Protein AF-A0A7C1W2J6-F1 (afdb_monomer_lite)

Radius of gyration: 29.02 Å; chains: 1; bounding box: 70×37×83 Å

Sequence (351 aa):
MNKWILILIFIIPPIFVLSFPYHIGEESFRPNTPKMWTGGTIPDEKGYFGWAQIYYETGKIYLPLEEIGPPKIQHIDFIIGDTPSKCIFMKIKVEKHDTQWETKTRDIYITVYNGKDEGLANETIRIEREHRILWNGTTDENGLFILHDVPPGFYHIAIDTPIKPLQMFFSTDYRGLNYPIEVSAKLYHFSSNVKVLIHVDHAINKNLSDVKIYLNKPEGKPIGFTDDYGNYILTLPINNGFTHVVAVKETLGLIPPVGSGIVEVNDRYAFANHWPPGYCYLIIPLWITKTIYYLPILLNFIAVASVYLLARKLYTERIALISSIITSFSSLGILILYSRGMADYASMSFA

Foldseek 3Di:
DDPVVVVCLQPVLLVVLVVDDFPFDFDPVDVPAPTQGPGFPDQVVSQLQSQLCCCVPPVDQWFFLCFEAAKFKWKWKWWFALDQQPTKWKFKDWDADPCNQDQFFIKIKMFIATQVQAGDWQWWKFKDDPNDTPDIDIAHRRRIDMDGRHGFDKMKMWTQDPVGTIITIDGSHCPLSNWHKGWTWHFDDDDQKTKIKIAIQTPAGHQDWQWFKDWPDPDDHGPDIGDSRRIDIDIGGHRNTMTMMMTIDGHPNRRNGRQWDWDADPNGIITGHVDDSVSSNVQNVCVVVVNNSCVLSVLLVVLLVVQLVVCVVVHPNVRSVVLSSVLSVQLSVVCVVCVRPPSVCSSVVRD

Structure (mmCIF, N/CA/C/O backbone):
data_AF-A0A7C1W2J6-F1
#
_entry.id   AF-A0A7C1W2J6-F1
#
loop_
_atom_site.group_PDB
_atom_site.id
_atom_site.type_symbol
_atom_site.label_atom_id
_atom_site.label_alt_id
_atom_site.label_comp_id
_atom_site.label_asym_id
_atom_site.label_entity_id
_atom_site.label_seq_id
_atom_site.pdbx_PDB_ins_code
_atom_site.Cartn_x
_atom_site.Cartn_y
_atom_site.Cartn_z
_atom_site.occupancy
_atom_site.B_iso_or_equiv
_atom_site.auth_seq_id
_atom_site.auth_comp_id
_atom_site.auth_asym_id
_atom_site.auth_atom_id
_atom_site.pdbx_PDB_model_num
ATOM 1 N N . MET A 1 1 ? -42.153 7.533 48.113 1.00 51.28 1 MET A N 1
ATOM 2 C CA . MET A 1 1 ? -40.704 7.326 48.330 1.00 51.28 1 MET A CA 1
ATOM 3 C C . MET A 1 1 ? -39.969 8.619 48.015 1.00 51.28 1 MET A C 1
ATOM 5 O O . MET A 1 1 ? -40.365 9.314 47.087 1.00 51.28 1 MET A O 1
ATOM 9 N N . ASN A 1 2 ? -38.991 8.997 48.837 1.00 52.25 2 ASN A N 1
ATOM 10 C CA . ASN A 1 2 ? -38.443 10.352 48.849 1.00 52.25 2 ASN A CA 1
ATOM 11 C C . ASN A 1 2 ? -37.566 10.591 47.607 1.00 52.25 2 ASN A C 1
ATOM 13 O O . ASN A 1 2 ? -36.583 9.874 47.428 1.00 52.25 2 ASN A O 1
ATOM 17 N N . LYS A 1 3 ? -37.887 11.591 46.767 1.00 54.81 3 LYS A N 1
ATOM 18 C CA . LYS A 1 3 ? -37.080 11.983 45.583 1.00 54.81 3 LYS A CA 1
ATOM 19 C C . LYS A 1 3 ? -35.588 12.144 45.925 1.00 54.81 3 LYS A C 1
ATOM 21 O O . LYS A 1 3 ? -34.726 11.857 45.106 1.00 54.81 3 LYS A O 1
ATOM 26 N N . TRP A 1 4 ? -35.305 12.502 47.175 1.00 56.72 4 TRP A N 1
ATOM 27 C CA . TRP A 1 4 ? -33.978 12.617 47.769 1.00 56.72 4 TRP A CA 1
ATOM 28 C C . TRP A 1 4 ? -33.124 11.339 47.740 1.00 56.72 4 TRP A C 1
ATOM 30 O O . TRP A 1 4 ? -31.913 11.446 47.603 1.00 56.72 4 TRP A O 1
ATOM 40 N N . ILE A 1 5 ? -33.715 10.140 47.814 1.00 61.19 5 ILE A N 1
ATOM 41 C CA . ILE A 1 5 ? -32.951 8.877 47.773 1.00 61.19 5 ILE A CA 1
ATOM 42 C C . ILE A 1 5 ? -32.443 8.598 46.356 1.00 61.19 5 ILE A C 1
ATOM 44 O O . ILE A 1 5 ? -31.286 8.233 46.183 1.00 61.19 5 ILE A O 1
ATOM 48 N N . LEU A 1 6 ? -33.278 8.840 45.339 1.00 54.53 6 LEU A N 1
ATOM 49 C CA . LEU A 1 6 ? -32.853 8.770 43.938 1.00 54.53 6 LEU A CA 1
ATOM 50 C C . LEU A 1 6 ? -31.761 9.810 43.667 1.00 54.53 6 LEU A C 1
ATOM 52 O O . LEU A 1 6 ? -30.727 9.475 43.110 1.00 54.53 6 LEU A O 1
ATOM 56 N N . ILE A 1 7 ? -31.943 11.043 44.145 1.00 59.16 7 ILE A N 1
ATOM 57 C CA . ILE A 1 7 ? -30.940 12.111 44.027 1.00 59.16 7 ILE A CA 1
ATOM 58 C C . ILE A 1 7 ? -29.603 11.706 44.676 1.00 59.16 7 ILE A C 1
ATOM 60 O O . ILE A 1 7 ? -28.559 11.904 44.068 1.00 59.16 7 ILE A O 1
ATOM 64 N N . LEU A 1 8 ? -29.606 11.091 45.863 1.00 58.28 8 LEU A N 1
ATOM 65 C CA . LEU A 1 8 ? -28.382 10.619 46.526 1.00 58.28 8 LEU A CA 1
ATOM 66 C C . LEU A 1 8 ? -27.675 9.504 45.740 1.00 58.28 8 LEU A C 1
ATOM 68 O O . LEU A 1 8 ? -26.452 9.542 45.610 1.00 58.28 8 LEU A O 1
ATOM 72 N N . ILE A 1 9 ? -28.435 8.564 45.168 1.00 58.53 9 ILE A N 1
ATOM 73 C CA . ILE A 1 9 ? -27.908 7.508 44.287 1.00 58.53 9 ILE A CA 1
ATOM 74 C C . ILE A 1 9 ? -27.336 8.104 42.992 1.00 58.53 9 ILE A C 1
ATOM 76 O O . ILE A 1 9 ? -26.353 7.591 42.473 1.00 58.53 9 ILE A O 1
ATOM 80 N N . PHE A 1 10 ? -27.901 9.203 42.485 1.00 57.53 10 PHE A N 1
ATOM 81 C CA . PHE A 1 10 ? -27.441 9.835 41.247 1.00 57.53 10 PHE A CA 1
ATOM 82 C C . PHE A 1 10 ? -26.354 10.900 41.430 1.00 57.53 10 PHE A C 1
ATOM 84 O O . PHE A 1 10 ? -25.689 11.198 40.451 1.00 57.53 10 PHE A O 1
ATOM 91 N N . ILE A 1 11 ? -26.146 11.475 42.623 1.00 61.84 11 ILE A N 1
ATOM 92 C CA . ILE A 1 11 ? -25.183 12.578 42.845 1.00 61.84 11 ILE A CA 1
ATOM 93 C C . ILE A 1 11 ? -23.876 12.115 43.495 1.00 61.84 11 ILE A C 1
ATOM 95 O O . ILE A 1 11 ? -22.807 12.596 43.117 1.00 61.84 11 ILE A O 1
ATOM 99 N N . ILE A 1 12 ? -23.930 11.186 44.453 1.00 62.25 12 ILE A N 1
ATOM 100 C CA . ILE A 1 12 ? -22.726 10.739 45.173 1.00 62.25 12 ILE A CA 1
ATOM 101 C C . ILE A 1 12 ? -21.744 10.009 44.241 1.00 62.25 12 ILE A C 1
ATOM 103 O O . ILE A 1 12 ? -20.551 10.321 44.280 1.00 62.25 12 ILE A O 1
ATOM 107 N N . PRO A 1 13 ? -22.195 9.097 43.360 1.00 59.81 13 PRO A N 1
ATOM 108 C CA . PRO A 1 13 ? -21.277 8.404 42.470 1.00 59.81 13 PRO A CA 1
ATOM 109 C C . PRO A 1 13 ? -20.553 9.285 41.448 1.00 59.81 13 PRO A C 1
ATOM 111 O O . PRO A 1 13 ? -19.345 9.107 41.297 1.00 59.81 13 PRO A O 1
ATOM 114 N N . PRO A 1 14 ? -21.210 10.261 40.784 1.00 55.38 14 PRO A N 1
ATOM 115 C CA . PRO A 1 14 ? -20.515 11.219 39.932 1.00 55.38 14 PRO A CA 1
ATOM 116 C C . PRO A 1 14 ? -19.381 11.957 40.626 1.00 55.38 14 PRO A C 1
ATOM 118 O O . PRO A 1 14 ? -18.279 12.004 40.096 1.00 55.38 14 PRO A O 1
ATOM 121 N N . ILE A 1 15 ? -19.624 12.493 41.826 1.00 60.62 15 ILE A N 1
ATOM 122 C CA . ILE A 1 15 ? -18.616 13.255 42.578 1.00 60.62 15 ILE A CA 1
ATOM 123 C C . ILE A 1 15 ? -17.396 12.379 42.888 1.00 60.62 15 ILE A C 1
ATOM 125 O O . ILE A 1 15 ? -16.262 12.845 42.815 1.00 60.62 15 ILE A O 1
ATOM 129 N N . PHE A 1 16 ? -17.621 11.098 43.181 1.00 60.66 16 PHE A N 1
ATOM 130 C CA . PHE A 1 16 ? -16.553 10.142 43.441 1.00 60.66 16 PHE A CA 1
ATOM 131 C C . PHE A 1 16 ? -15.772 9.761 42.171 1.00 60.66 16 PHE A C 1
ATOM 133 O O . PHE A 1 16 ? -14.544 9.771 42.188 1.00 60.66 16 PHE A O 1
ATOM 140 N N . VAL A 1 17 ? -16.443 9.499 41.045 1.00 55.97 17 VAL A N 1
ATOM 141 C CA . VAL A 1 17 ? -15.781 9.192 39.758 1.00 55.97 17 VAL A CA 1
ATOM 142 C C . VAL A 1 17 ? -14.939 10.375 39.262 1.00 55.97 17 VAL A C 1
ATOM 144 O O . VAL A 1 17 ? -13.819 10.181 38.798 1.00 55.97 17 VAL A O 1
ATOM 147 N N . LEU A 1 18 ? -15.432 11.603 39.440 1.00 56.38 18 LEU A N 1
ATOM 148 C CA . LEU A 1 18 ? -14.723 12.841 39.089 1.00 56.38 18 LEU A CA 1
ATOM 149 C C . LEU A 1 18 ? -13.463 13.099 39.928 1.00 56.38 18 LEU A C 1
ATOM 151 O O . LEU A 1 18 ? -12.653 13.945 39.558 1.00 56.38 18 LEU A O 1
ATOM 155 N N . SER A 1 19 ? -13.296 12.403 41.056 1.00 57.78 19 SER A N 1
ATOM 156 C CA . SER A 1 19 ? -12.130 12.571 41.930 1.00 57.78 19 SER A CA 1
ATOM 157 C C . SER A 1 19 ? -10.872 11.847 41.430 1.00 57.78 19 SER A C 1
ATOM 159 O O . SER A 1 19 ? -9.781 12.104 41.940 1.00 57.78 19 SER A O 1
ATOM 161 N N . PHE A 1 20 ? -10.991 10.983 40.413 1.00 53.88 20 PHE A N 1
ATOM 162 C CA . PHE A 1 20 ? -9.849 10.294 39.818 1.00 53.88 20 PHE A CA 1
ATOM 163 C C . PHE A 1 20 ? -9.240 11.116 38.669 1.00 53.88 20 PHE A C 1
ATOM 165 O O . PHE A 1 20 ? -9.955 11.517 37.748 1.00 53.88 20 PHE A O 1
ATOM 172 N N . PRO A 1 21 ? -7.918 11.359 38.674 1.00 51.81 21 PRO A N 1
ATOM 173 C CA . PRO A 1 21 ? -7.267 12.100 37.605 1.00 51.81 21 PRO A CA 1
ATOM 174 C C . PRO A 1 21 ? -7.254 11.279 36.308 1.00 51.81 21 PRO A C 1
ATOM 176 O O . PRO A 1 21 ? -6.566 10.265 36.205 1.00 51.81 21 PRO A O 1
ATOM 179 N N . TYR A 1 22 ? -7.979 11.749 35.291 1.00 53.25 22 TYR A N 1
ATOM 180 C CA . TYR A 1 22 ? -7.780 11.317 33.909 1.00 53.25 22 TYR A CA 1
ATOM 181 C C . TYR A 1 22 ? -6.594 12.087 33.326 1.00 53.25 22 TYR A C 1
ATOM 183 O O . TYR A 1 22 ? -6.664 13.304 33.143 1.00 53.25 22 TYR A O 1
ATOM 191 N N . HIS A 1 23 ? -5.505 11.395 32.998 1.00 49.69 23 HIS A N 1
ATOM 192 C CA . HIS A 1 23 ? -4.473 11.991 32.155 1.00 49.69 23 HIS A CA 1
ATOM 193 C C . HIS A 1 23 ? -5.010 12.077 30.722 1.00 49.69 23 HIS A C 1
ATOM 195 O O . HIS A 1 23 ? -5.022 11.096 29.984 1.00 49.69 23 HIS A O 1
ATOM 201 N N . ILE A 1 24 ? -5.509 13.258 30.356 1.00 50.62 24 ILE A N 1
ATOM 202 C CA . ILE A 1 24 ? -5.950 13.577 28.998 1.00 50.62 24 ILE A CA 1
ATOM 203 C C . ILE A 1 24 ? -4.790 14.290 28.308 1.00 50.62 24 ILE A C 1
ATOM 205 O O . ILE A 1 24 ? -4.431 15.404 28.689 1.00 50.62 24 ILE A O 1
ATOM 209 N N . GLY A 1 25 ? -4.203 13.646 27.305 1.00 50.06 25 GLY A N 1
ATOM 210 C CA . GLY A 1 25 ? -3.133 14.218 26.500 1.00 50.06 25 GLY A CA 1
ATOM 211 C C . GLY A 1 25 ? -3.217 13.745 25.054 1.00 50.06 25 GLY A C 1
ATOM 212 O O . GLY A 1 25 ? -3.580 12.604 24.784 1.00 50.06 25 GLY A O 1
ATOM 213 N N . GLU A 1 26 ? -2.896 14.642 24.127 1.00 52.34 26 GLU A N 1
ATOM 214 C CA . GLU A 1 26 ? -2.509 14.285 22.763 1.00 52.34 26 GLU A CA 1
ATOM 215 C C . GLU A 1 26 ? -0.989 14.085 22.781 1.00 52.34 26 GLU A C 1
ATOM 217 O O . GLU A 1 26 ? -0.259 15.034 23.077 1.00 52.34 26 GLU A O 1
ATOM 222 N N . GLU A 1 27 ? -0.484 12.886 22.486 1.00 47.03 27 GLU A N 1
ATOM 223 C CA . GLU A 1 27 ? 0.949 12.720 22.230 1.00 47.03 27 GLU A CA 1
ATOM 224 C C . GLU A 1 27 ? 1.225 12.925 20.740 1.00 47.03 27 GLU A C 1
ATOM 226 O O . GLU A 1 27 ? 0.769 12.169 19.883 1.00 47.03 27 GLU A O 1
ATOM 231 N N . SER A 1 28 ? 2.039 13.928 20.413 1.00 46.84 28 SER A N 1
ATOM 232 C CA . SER A 1 28 ? 2.744 13.943 19.134 1.00 46.84 28 SER A CA 1
ATOM 233 C C . SER A 1 28 ? 4.054 13.183 19.316 1.00 46.84 28 SER A C 1
ATOM 235 O O . SER A 1 28 ? 4.998 13.706 19.909 1.00 46.84 28 SER A O 1
ATOM 237 N N . PHE A 1 29 ? 4.125 11.952 18.813 1.00 42.78 29 PHE A N 1
ATOM 238 C CA . PHE A 1 29 ? 5.336 11.129 18.914 1.00 42.78 29 PHE A CA 1
ATOM 239 C C . PHE A 1 29 ? 6.554 11.782 18.229 1.00 42.78 29 PHE A C 1
ATOM 241 O O . PHE A 1 29 ? 7.697 11.461 18.556 1.00 42.78 29 PHE A O 1
ATOM 248 N N . ARG A 1 30 ? 6.324 12.701 17.276 1.00 45.06 30 ARG A N 1
ATOM 249 C CA . ARG A 1 30 ? 7.332 13.537 16.607 1.00 45.06 30 ARG A CA 1
ATOM 250 C C . ARG A 1 30 ? 6.736 14.899 16.213 1.00 45.06 30 ARG A C 1
ATOM 252 O O . ARG A 1 30 ? 5.532 14.988 15.966 1.00 45.06 30 ARG A O 1
ATOM 259 N N . PRO A 1 31 ? 7.552 15.957 16.065 1.00 39.16 31 PRO A N 1
ATOM 260 C CA . PRO A 1 31 ? 7.117 17.128 15.315 1.00 39.16 31 PRO A CA 1
ATOM 261 C C . PRO A 1 31 ? 6.773 16.685 13.882 1.00 39.16 31 PRO A C 1
ATOM 263 O O . PRO A 1 31 ? 7.569 16.000 13.242 1.00 39.16 31 PRO A O 1
ATOM 266 N N . ASN A 1 32 ? 5.578 17.043 13.405 1.00 49.69 32 ASN A N 1
ATOM 267 C CA . ASN A 1 32 ? 5.004 16.697 12.091 1.00 49.69 32 ASN A CA 1
ATOM 268 C C . ASN A 1 32 ? 4.414 15.282 11.919 1.00 49.69 32 ASN A C 1
ATOM 270 O O . ASN A 1 32 ? 4.037 14.932 10.802 1.00 49.69 32 ASN A O 1
ATOM 274 N N . THR A 1 33 ? 4.275 14.470 12.972 1.00 51.03 33 THR A N 1
ATOM 275 C CA . THR A 1 33 ? 3.352 13.317 12.907 1.00 51.03 33 THR A CA 1
ATOM 276 C C . THR A 1 33 ? 1.923 13.774 13.187 1.00 51.03 33 THR A C 1
ATOM 278 O O . THR A 1 33 ? 1.748 14.649 14.043 1.00 51.03 33 THR A O 1
ATOM 281 N N . PRO A 1 34 ? 0.906 13.190 12.523 1.00 53.31 34 PRO A N 1
ATOM 282 C CA . PRO A 1 34 ? -0.480 13.445 12.881 1.00 53.31 34 PRO A CA 1
ATOM 283 C C . PRO A 1 34 ? -0.667 13.193 14.373 1.00 53.31 34 PRO A C 1
ATOM 285 O O . PRO A 1 34 ? -0.121 12.239 14.934 1.00 53.31 34 PRO A O 1
ATOM 288 N N . LYS A 1 35 ? -1.388 14.101 15.026 1.00 53.09 35 LYS A N 1
ATOM 289 C CA . LYS A 1 35 ? -1.684 13.984 16.446 1.00 53.09 35 LYS A CA 1
ATOM 290 C C . LYS A 1 35 ? -2.594 12.780 16.636 1.00 53.09 35 LYS A C 1
ATOM 292 O O . LYS A 1 35 ? -3.753 12.818 16.233 1.00 53.09 35 LYS A O 1
ATOM 297 N N . MET A 1 36 ? -2.057 11.719 17.221 1.00 55.06 36 MET A N 1
ATOM 298 C CA . MET A 1 36 ? -2.859 10.586 17.646 1.00 55.06 36 MET A CA 1
ATOM 299 C C . MET A 1 36 ? -3.327 10.870 19.067 1.00 55.06 36 MET A C 1
ATOM 301 O O . MET A 1 36 ? -2.519 11.181 19.947 1.00 55.06 36 MET A O 1
ATOM 305 N N . TRP A 1 37 ? -4.632 10.783 19.301 1.00 55.84 37 TRP A N 1
ATOM 306 C CA . TRP A 1 37 ? -5.137 10.802 20.663 1.00 55.84 37 TRP A CA 1
ATOM 307 C C . TRP A 1 37 ? -4.638 9.547 21.393 1.00 55.84 37 TRP A C 1
ATOM 309 O O . TRP A 1 37 ? -4.969 8.424 21.020 1.00 55.84 37 TRP A O 1
ATOM 319 N N . THR A 1 38 ? -3.804 9.738 22.414 1.00 53.47 38 THR A N 1
ATOM 320 C CA . THR A 1 38 ? -3.265 8.658 23.258 1.00 53.47 38 THR A CA 1
ATOM 321 C C . THR A 1 38 ? -3.893 8.634 24.634 1.00 53.47 38 THR A C 1
ATOM 323 O O . THR A 1 38 ? -3.415 7.901 25.503 1.00 53.47 38 THR A O 1
ATOM 326 N N . GLY A 1 39 ? -4.940 9.436 24.840 1.00 50.09 39 GLY A N 1
ATOM 327 C CA . GLY A 1 39 ? -5.696 9.376 26.067 1.00 50.09 39 GLY A CA 1
ATOM 328 C C . GLY A 1 39 ? -6.105 7.934 26.359 1.00 50.09 39 GLY A C 1
ATOM 329 O O . GLY A 1 39 ? -6.188 7.054 25.499 1.00 50.09 39 GLY A O 1
ATOM 330 N N . GLY A 1 40 ? -6.255 7.666 27.636 1.00 53.06 40 GLY A N 1
ATOM 331 C CA . GLY A 1 40 ? -6.391 6.303 28.085 1.00 53.06 40 GLY A CA 1
ATOM 332 C C . GLY A 1 40 ? -5.059 5.660 28.440 1.00 53.06 40 GLY A C 1
ATOM 333 O O . GLY A 1 40 ? -4.002 5.832 27.830 1.00 53.06 40 GLY A O 1
ATOM 334 N N . THR A 1 41 ? -5.123 4.929 29.536 1.00 52.66 41 THR A N 1
ATOM 335 C CA . THR A 1 41 ? -3.961 4.310 30.172 1.00 52.66 41 THR A CA 1
ATOM 336 C C . T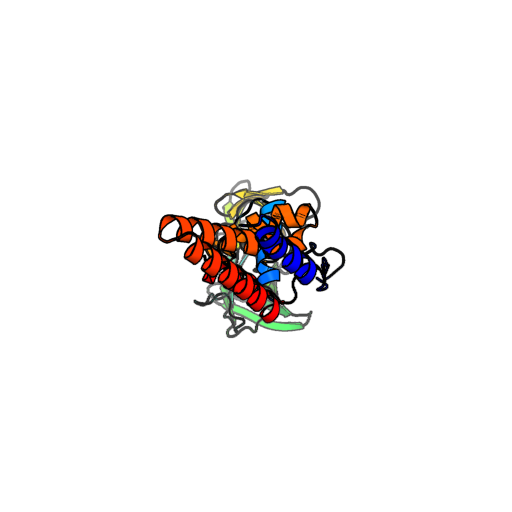HR A 1 41 ? -3.730 2.891 29.666 1.00 52.66 41 THR A C 1
ATOM 338 O O . THR A 1 41 ? -2.689 2.307 29.965 1.00 52.66 41 THR A O 1
ATOM 341 N N . ILE A 1 42 ? -4.661 2.355 28.866 1.00 59.81 42 ILE A N 1
ATOM 342 C CA . ILE A 1 42 ? -4.617 0.989 28.342 1.00 59.81 42 ILE A CA 1
ATOM 343 C C . ILE A 1 42 ? -4.886 0.916 26.824 1.00 59.81 42 ILE A C 1
ATOM 345 O O . ILE A 1 42 ? -5.427 1.859 26.246 1.00 59.81 42 ILE A O 1
ATOM 349 N N . PRO A 1 43 ? -4.504 -0.198 26.169 1.00 62.00 43 PRO A N 1
ATOM 350 C CA . PRO A 1 43 ? -4.655 -0.406 24.725 1.00 62.00 43 PRO A CA 1
ATOM 351 C C . PRO A 1 43 ? -6.049 -0.126 24.142 1.00 62.00 43 PRO A C 1
ATOM 353 O O . PRO A 1 43 ? -6.134 0.500 23.088 1.00 62.00 43 PRO A O 1
ATOM 356 N N . ASP A 1 44 ? -7.121 -0.540 24.819 1.00 66.62 44 ASP A N 1
ATOM 357 C CA . ASP A 1 44 ? -8.476 -0.483 24.251 1.00 66.62 44 ASP A CA 1
ATOM 358 C C . ASP A 1 44 ? -9.001 0.951 24.130 1.00 66.62 44 ASP A C 1
ATOM 360 O O . ASP A 1 44 ? -9.531 1.344 23.091 1.00 66.62 44 ASP A O 1
ATOM 364 N N . GLU A 1 45 ? -8.752 1.780 25.146 1.00 67.81 45 GLU A N 1
ATOM 365 C CA . GLU A 1 45 ? -9.075 3.211 25.116 1.00 67.81 45 GLU A CA 1
ATOM 366 C C . GLU A 1 45 ? -8.361 3.902 23.946 1.00 67.81 45 GLU A C 1
ATOM 368 O O . GLU A 1 45 ? -8.976 4.638 23.175 1.00 67.81 45 GLU A O 1
ATOM 373 N N . LYS A 1 46 ? -7.078 3.592 23.734 1.00 70.19 46 LYS A N 1
ATOM 374 C CA . LYS A 1 46 ? -6.323 4.131 22.593 1.00 70.19 46 LYS A CA 1
ATOM 375 C C . LYS A 1 46 ? -6.949 3.729 21.254 1.00 70.19 46 LYS A C 1
ATOM 377 O O . LYS A 1 46 ? -6.915 4.511 20.305 1.00 70.19 46 LYS A O 1
ATOM 382 N N . GLY A 1 47 ? -7.552 2.544 21.182 1.00 75.25 47 GLY A N 1
ATOM 383 C CA . GLY A 1 47 ? -8.293 2.080 20.015 1.00 75.25 47 GLY A CA 1
ATOM 384 C C . GLY A 1 47 ? -9.572 2.865 19.754 1.00 75.25 47 GLY A C 1
ATOM 385 O O . GLY A 1 47 ? -9.721 3.468 18.690 1.00 75.25 47 GLY A O 1
ATOM 386 N N . TYR A 1 48 ? -10.487 2.904 20.725 1.00 76.69 48 TYR A N 1
ATOM 387 C CA . TYR A 1 48 ? -11.797 3.538 20.545 1.00 76.69 48 TYR A CA 1
ATOM 388 C C . TYR A 1 48 ? -11.712 5.017 20.215 1.00 76.69 48 TYR A C 1
ATOM 390 O O . TYR A 1 48 ? -12.445 5.499 19.352 1.00 76.69 48 TYR A O 1
ATOM 398 N N . PHE A 1 49 ? -10.829 5.742 20.888 1.00 77.56 49 PHE A N 1
ATOM 399 C CA . PHE A 1 49 ? -10.688 7.166 20.646 1.00 77.56 49 PHE A CA 1
ATOM 400 C C . PHE A 1 49 ? -9.918 7.470 19.366 1.00 77.56 49 PHE A C 1
ATOM 402 O O . PHE A 1 49 ? -10.293 8.404 18.662 1.00 77.56 49 PHE A O 1
ATOM 409 N N . GLY A 1 50 ? -8.912 6.660 19.017 1.00 79.69 50 GLY A N 1
ATOM 410 C CA . GLY A 1 50 ? -8.270 6.759 17.709 1.00 79.69 50 GLY A CA 1
ATOM 411 C C . GLY A 1 50 ? -9.288 6.587 16.577 1.00 79.69 50 GLY A C 1
ATOM 412 O O . GLY A 1 50 ? -9.332 7.392 15.649 1.00 79.69 50 GLY A O 1
ATOM 413 N N . TRP A 1 51 ? -10.185 5.602 16.695 1.00 83.69 51 TRP A N 1
ATOM 414 C CA . TRP A 1 51 ? -11.270 5.403 15.732 1.00 83.69 51 TRP A CA 1
ATOM 415 C C . TRP A 1 51 ? -12.338 6.501 15.787 1.00 83.69 51 TRP A C 1
ATOM 417 O O . TRP A 1 51 ? -12.794 6.941 14.737 1.00 83.69 51 TRP A O 1
ATOM 427 N N . ALA A 1 52 ? -12.696 7.010 16.969 1.00 81.75 52 ALA A N 1
ATOM 428 C CA . ALA A 1 52 ? -13.610 8.147 17.104 1.00 81.75 52 ALA A CA 1
ATOM 429 C C . ALA A 1 52 ? -13.070 9.407 16.409 1.00 81.75 52 ALA A C 1
ATOM 431 O O . ALA A 1 52 ? -13.826 10.103 15.731 1.00 81.75 52 ALA A O 1
ATOM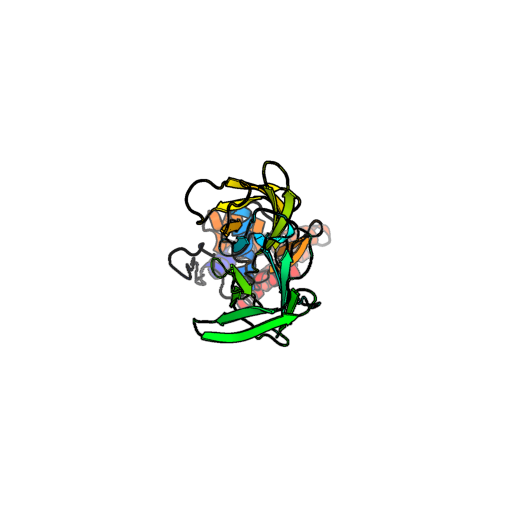 432 N N . GLN A 1 53 ? -11.766 9.669 16.528 1.00 82.38 53 GLN A N 1
ATOM 433 C CA . GLN A 1 53 ? -11.094 10.757 15.825 1.00 82.38 53 GLN A CA 1
ATOM 434 C C . GLN A 1 53 ? -11.149 10.549 14.308 1.00 82.38 53 GLN A C 1
ATOM 436 O O . GLN A 1 53 ? -11.572 11.455 13.596 1.00 82.38 53 GLN A O 1
ATOM 441 N N . ILE A 1 54 ? -10.818 9.351 13.811 1.00 85.88 54 ILE A N 1
ATOM 442 C CA . ILE A 1 54 ? -10.909 9.029 12.377 1.00 85.88 54 ILE A CA 1
ATOM 443 C C . ILE A 1 54 ? -12.341 9.232 11.861 1.00 85.88 54 ILE A C 1
ATOM 445 O O . ILE A 1 54 ? -12.534 9.874 10.827 1.00 85.88 54 ILE A O 1
ATOM 449 N N . TYR A 1 55 ? -13.351 8.743 12.586 1.00 86.25 55 TYR A N 1
ATOM 450 C CA . TYR A 1 55 ? -14.762 8.910 12.220 1.00 86.25 55 TYR A CA 1
ATOM 451 C C . TYR A 1 55 ? -15.159 10.381 12.163 1.00 86.25 55 TYR A C 1
ATOM 453 O O . TYR A 1 55 ? -15.846 10.791 11.232 1.00 86.25 55 TYR A O 1
ATOM 461 N N . TYR A 1 56 ? -14.713 11.174 13.135 1.00 85.12 56 TYR A N 1
ATOM 462 C CA . TYR A 1 56 ? -15.020 12.595 13.208 1.00 85.12 56 TYR A CA 1
ATOM 463 C C . TYR A 1 56 ? -14.322 13.414 12.112 1.00 85.12 56 TYR A C 1
ATOM 465 O O . TYR A 1 56 ? -14.962 14.234 11.460 1.00 85.12 56 TYR A O 1
ATOM 473 N N . GLU A 1 57 ? -13.026 13.189 11.892 1.00 84.94 57 GLU A N 1
ATOM 474 C CA . GLU A 1 57 ? -12.214 13.983 10.963 1.00 84.94 57 GLU A CA 1
ATOM 475 C C . GLU A 1 57 ? -12.435 13.591 9.499 1.00 84.94 57 GLU A C 1
ATOM 477 O O . GLU A 1 57 ? -12.337 14.438 8.613 1.00 84.94 57 GLU A O 1
ATOM 482 N N . THR A 1 58 ? -12.721 12.313 9.234 1.00 85.94 58 THR A N 1
ATOM 483 C CA . THR A 1 58 ? -12.746 11.773 7.864 1.00 85.94 58 THR A CA 1
ATOM 484 C C . THR A 1 58 ? -14.082 11.161 7.455 1.00 85.94 58 THR A C 1
ATOM 486 O O . THR A 1 58 ? -14.311 10.951 6.265 1.00 85.94 58 THR A O 1
ATOM 489 N N . GLY A 1 59 ? -14.954 10.824 8.411 1.00 86.69 59 GLY A N 1
ATOM 490 C CA . GLY A 1 59 ? -16.179 10.059 8.157 1.00 86.69 59 GLY A CA 1
ATOM 491 C C . GLY A 1 59 ? -15.952 8.583 7.800 1.00 86.69 59 GLY A C 1
ATOM 492 O O . GLY A 1 59 ? -16.921 7.869 7.543 1.00 86.69 59 GLY A O 1
ATOM 493 N N . LYS A 1 60 ? -14.702 8.102 7.766 1.00 87.44 60 LYS A N 1
ATOM 494 C CA . LYS A 1 60 ? -14.364 6.749 7.304 1.00 87.44 60 LYS A CA 1
ATOM 495 C C . LYS A 1 60 ? -14.513 5.712 8.406 1.00 87.44 60 LYS A C 1
ATOM 497 O O . LYS A 1 60 ? -13.857 5.822 9.428 1.00 87.44 60 LYS A O 1
ATOM 502 N N . ILE A 1 61 ? -15.280 4.652 8.159 1.00 86.56 61 ILE A N 1
ATOM 503 C CA . ILE A 1 61 ? -15.429 3.524 9.099 1.00 86.56 61 ILE A CA 1
ATOM 504 C C . ILE A 1 61 ? -14.328 2.450 8.974 1.00 86.56 61 ILE A C 1
ATOM 506 O O . ILE A 1 61 ? -14.245 1.543 9.797 1.00 86.56 61 ILE A O 1
ATOM 510 N N . TYR A 1 62 ? -13.481 2.557 7.949 1.00 90.56 62 TYR A N 1
ATOM 511 C CA . TYR A 1 62 ? -12.290 1.738 7.714 1.00 90.56 62 TYR A CA 1
ATOM 512 C C . TYR A 1 62 ? -11.230 2.569 6.974 1.00 90.56 62 TYR A C 1
ATOM 514 O O . TYR A 1 62 ? -11.549 3.567 6.327 1.00 90.56 62 TYR A O 1
ATOM 522 N N . LEU A 1 63 ? -9.970 2.148 7.038 1.00 90.62 63 LEU A N 1
ATOM 523 C CA . LEU A 1 63 ? -8.830 2.772 6.373 1.00 90.62 63 LEU A CA 1
ATOM 524 C C . LEU A 1 63 ? -8.223 1.797 5.355 1.00 90.62 63 LEU A C 1
ATOM 526 O O . LEU A 1 63 ? -7.663 0.779 5.770 1.00 90.62 63 LEU A O 1
ATOM 530 N N . PRO A 1 64 ? -8.301 2.073 4.041 1.00 91.81 64 PRO A N 1
ATOM 531 C CA . PRO A 1 64 ? -7.588 1.282 3.043 1.00 91.81 64 PRO A CA 1
ATOM 532 C C . PRO A 1 64 ? -6.086 1.233 3.346 1.00 91.81 64 PRO A C 1
ATOM 534 O O . PRO A 1 64 ? -5.494 2.230 3.766 1.00 91.81 64 PRO A O 1
ATOM 537 N N . LEU A 1 65 ? -5.457 0.080 3.125 1.00 89.75 65 LEU A N 1
ATOM 538 C CA . LEU A 1 65 ? -4.029 -0.126 3.406 1.00 89.75 65 LEU A CA 1
ATOM 539 C C . LEU A 1 65 ? -3.118 0.852 2.650 1.00 89.75 65 LEU A C 1
ATOM 541 O O . LEU A 1 65 ? -2.094 1.296 3.159 1.00 89.75 65 LEU A O 1
ATOM 545 N N . GLU A 1 66 ? -3.494 1.217 1.434 1.00 90.44 66 GLU A N 1
ATOM 546 C CA . GLU A 1 66 ? -2.745 2.161 0.615 1.00 90.44 66 GLU A CA 1
ATOM 547 C C . GLU A 1 66 ? -2.815 3.609 1.128 1.00 90.44 66 GLU A C 1
ATOM 549 O O . GLU A 1 66 ? -2.040 4.444 0.671 1.00 90.44 66 GLU A O 1
ATOM 554 N N . GLU A 1 67 ? -3.715 3.919 2.069 1.00 88.75 67 GLU A N 1
ATOM 555 C CA . GLU A 1 67 ? -3.886 5.257 2.645 1.00 88.75 67 GLU A CA 1
ATOM 556 C C . GLU A 1 67 ? -3.238 5.436 4.027 1.00 88.75 67 GLU A C 1
ATOM 558 O O . GLU A 1 67 ? -3.224 6.553 4.555 1.00 88.75 67 GLU A O 1
ATOM 563 N N . ILE A 1 68 ? -2.722 4.364 4.636 1.00 87.00 68 ILE A N 1
ATOM 564 C CA . ILE A 1 68 ? -2.121 4.432 5.974 1.00 87.00 68 ILE A CA 1
ATOM 565 C C . ILE A 1 68 ? -0.654 4.849 5.911 1.00 87.00 68 ILE A C 1
ATOM 567 O O . ILE A 1 68 ? 0.051 4.556 4.950 1.00 87.00 68 ILE A O 1
ATOM 571 N N . GLY A 1 69 ? -0.156 5.500 6.959 1.00 85.44 69 GLY A N 1
ATOM 572 C CA . GLY A 1 69 ? 1.239 5.919 7.066 1.00 85.44 69 GLY A CA 1
ATOM 573 C C . GLY A 1 69 ? 1.619 7.038 6.083 1.00 85.44 69 GLY A C 1
ATOM 574 O O . GLY A 1 69 ? 0.745 7.721 5.548 1.00 85.44 69 GLY A O 1
ATOM 575 N N . PRO A 1 70 ? 2.922 7.276 5.851 1.00 87.69 70 PRO A N 1
ATOM 576 C CA . PRO A 1 70 ? 3.387 8.353 4.976 1.00 87.69 70 PRO A CA 1
ATOM 577 C C . PRO A 1 70 ? 3.034 8.100 3.498 1.00 87.69 70 PRO A C 1
ATOM 579 O O . PRO A 1 70 ? 2.727 6.955 3.137 1.00 87.69 70 PRO A O 1
ATOM 582 N N . PRO A 1 71 ? 3.132 9.131 2.632 1.00 91.19 71 PRO A N 1
ATOM 583 C CA . PRO A 1 71 ? 3.009 8.965 1.190 1.00 91.19 71 PRO A CA 1
ATOM 584 C C . PRO A 1 71 ? 3.902 7.837 0.679 1.00 91.19 71 PRO A C 1
ATOM 586 O O . PRO A 1 71 ? 5.056 7.703 1.096 1.00 91.19 71 PRO A O 1
ATOM 589 N N . LYS A 1 72 ? 3.365 7.017 -0.223 1.00 91.56 72 LYS A N 1
ATOM 590 C CA . LYS A 1 72 ? 4.113 5.919 -0.838 1.00 91.56 72 LYS A CA 1
ATOM 591 C C . LYS A 1 72 ? 4.767 6.437 -2.100 1.00 91.56 72 LYS A C 1
ATOM 593 O O . LYS A 1 72 ? 4.079 6.952 -2.978 1.00 91.56 72 LYS A O 1
ATOM 598 N N . ILE A 1 73 ? 6.082 6.303 -2.175 1.00 93.50 73 ILE A N 1
ATOM 599 C CA . ILE A 1 73 ? 6.873 6.776 -3.303 1.00 93.50 73 ILE A CA 1
ATOM 600 C C . ILE A 1 73 ? 7.660 5.593 -3.836 1.00 93.50 73 ILE A C 1
ATOM 602 O O . ILE A 1 73 ? 8.346 4.916 -3.072 1.00 93.50 73 ILE A O 1
ATOM 606 N N . GLN A 1 74 ? 7.561 5.363 -5.139 1.00 94.62 74 GLN A N 1
ATOM 607 C CA . GLN A 1 74 ? 8.329 4.336 -5.821 1.00 94.62 74 GLN A CA 1
ATOM 608 C C . GLN A 1 74 ? 8.880 4.889 -7.130 1.00 94.62 74 GLN A C 1
ATOM 610 O O . GLN A 1 74 ? 8.207 5.619 -7.861 1.00 94.62 74 GLN A O 1
ATOM 615 N N . HIS A 1 75 ? 10.125 4.521 -7.406 1.00 94.00 75 HIS A N 1
ATOM 616 C CA . HIS A 1 75 ? 10.856 4.923 -8.596 1.00 94.00 75 HIS A CA 1
ATOM 617 C C . HIS A 1 75 ? 10.973 3.739 -9.552 1.00 94.00 75 HIS A C 1
ATOM 619 O O . HIS A 1 75 ? 11.130 2.596 -9.109 1.00 94.00 75 HIS A O 1
ATOM 625 N N . ILE A 1 76 ? 10.918 4.027 -10.849 1.00 95.50 76 ILE A N 1
ATOM 626 C CA . ILE A 1 76 ? 11.205 3.063 -11.906 1.00 95.50 76 ILE A CA 1
ATOM 627 C C . ILE A 1 76 ? 11.986 3.730 -13.035 1.00 95.50 76 ILE A C 1
ATOM 629 O O . ILE A 1 76 ? 11.584 4.771 -13.563 1.00 95.50 76 ILE A O 1
ATOM 633 N N . ASP A 1 77 ? 13.079 3.079 -13.419 1.00 96.69 77 ASP A N 1
ATOM 634 C CA . ASP A 1 77 ? 13.890 3.438 -14.573 1.00 96.69 77 ASP A CA 1
ATOM 635 C C . ASP A 1 77 ? 13.683 2.453 -15.722 1.00 96.69 77 ASP A C 1
ATOM 637 O O . ASP A 1 77 ? 13.562 1.244 -15.517 1.00 96.69 77 ASP A O 1
ATOM 641 N N . PHE A 1 78 ? 13.694 2.970 -16.948 1.00 96.94 78 PHE A N 1
ATOM 642 C CA . PHE A 1 78 ? 13.705 2.165 -18.170 1.00 96.94 78 PHE A CA 1
ATOM 643 C C . PHE A 1 78 ? 14.361 2.931 -19.327 1.00 96.94 78 PHE A C 1
ATOM 645 O O . PHE A 1 78 ? 14.539 4.152 -19.274 1.00 96.94 78 PHE A O 1
ATOM 652 N N . ILE A 1 79 ? 14.723 2.215 -20.393 1.00 96.75 79 ILE A N 1
ATOM 653 C CA . ILE A 1 79 ? 15.309 2.787 -21.613 1.00 96.75 79 ILE A CA 1
ATOM 654 C C . ILE A 1 79 ? 14.367 2.587 -22.793 1.00 96.75 79 ILE A C 1
ATOM 656 O O . ILE A 1 79 ? 13.892 1.481 -23.044 1.00 96.75 79 ILE A O 1
ATOM 660 N N . ILE A 1 80 ? 14.155 3.661 -23.555 1.00 96.38 80 ILE A N 1
ATOM 661 C CA . ILE A 1 80 ? 13.453 3.642 -24.838 1.00 96.38 80 ILE A CA 1
ATOM 662 C C . ILE A 1 80 ? 14.466 3.793 -25.967 1.00 96.38 80 ILE A C 1
ATOM 664 O O . ILE A 1 80 ? 15.038 4.869 -26.158 1.00 96.38 80 ILE A O 1
ATOM 668 N N . GLY A 1 81 ? 14.667 2.708 -26.713 1.00 94.31 81 GLY A N 1
ATOM 669 C CA . GLY A 1 81 ? 15.528 2.672 -27.891 1.00 94.31 81 GLY A CA 1
ATOM 670 C C . GLY A 1 81 ? 14.824 3.103 -29.182 1.00 94.31 81 GLY A C 1
ATOM 671 O O . GLY A 1 81 ? 13.688 3.581 -29.186 1.00 94.31 81 GLY A O 1
ATOM 672 N N . ASP A 1 82 ? 15.513 2.900 -30.303 1.00 94.38 82 ASP A N 1
ATOM 673 C CA . ASP A 1 82 ? 15.002 3.138 -31.662 1.00 94.38 82 ASP A CA 1
ATOM 674 C C . ASP A 1 82 ? 14.079 2.019 -32.181 1.00 94.38 82 ASP A C 1
ATOM 676 O O . ASP A 1 82 ? 13.383 2.189 -33.180 1.00 94.38 82 ASP A O 1
ATOM 680 N N . THR A 1 83 ? 14.052 0.879 -31.493 1.00 96.06 83 THR A N 1
ATOM 681 C CA . THR A 1 83 ? 13.259 -0.310 -31.821 1.00 96.06 83 THR A CA 1
ATOM 682 C C . THR A 1 83 ? 12.764 -0.984 -30.535 1.00 96.06 83 THR A C 1
ATOM 684 O O . THR A 1 83 ? 13.403 -0.835 -29.488 1.00 96.06 83 THR A O 1
ATOM 687 N N . PRO A 1 84 ? 11.676 -1.783 -30.580 1.00 96.75 84 PRO A N 1
ATOM 688 C CA . PRO A 1 84 ? 11.189 -2.516 -29.407 1.00 96.75 84 PRO A CA 1
ATOM 689 C C . PRO A 1 84 ? 12.258 -3.392 -28.737 1.00 96.75 84 PRO A C 1
ATOM 691 O O . PRO A 1 84 ? 12.377 -3.384 -27.516 1.00 96.75 84 PRO A O 1
ATOM 694 N N . SER A 1 85 ? 13.099 -4.076 -29.521 1.00 96.38 85 SER A N 1
ATOM 695 C CA . SER A 1 85 ? 14.171 -4.939 -28.996 1.00 96.38 85 SER A CA 1
ATOM 696 C C . SER A 1 85 ? 15.327 -4.176 -28.337 1.00 96.38 85 SER A C 1
ATOM 698 O O . SER A 1 85 ? 16.099 -4.786 -27.610 1.00 96.38 85 SER A O 1
ATOM 700 N N . LYS A 1 86 ? 15.453 -2.861 -28.570 1.00 94.94 86 LYS A N 1
ATOM 701 C CA . LYS A 1 86 ? 16.433 -1.993 -27.890 1.00 94.94 86 LYS A CA 1
ATOM 702 C C . LYS A 1 86 ? 15.839 -1.203 -26.722 1.00 94.94 86 LYS A C 1
ATOM 704 O O . LYS A 1 86 ? 16.532 -0.382 -26.127 1.00 94.94 86 LYS A O 1
ATOM 709 N N . CYS A 1 87 ? 14.559 -1.396 -26.415 1.00 96.25 87 CYS A N 1
ATOM 710 C CA . CYS A 1 87 ? 14.000 -0.915 -25.157 1.00 96.25 87 CYS A CA 1
ATOM 711 C C . CYS A 1 87 ? 14.418 -1.869 -24.035 1.00 96.25 87 CYS A C 1
ATOM 713 O O . CYS A 1 87 ? 14.547 -3.063 -24.286 1.00 96.25 87 CYS A O 1
ATOM 715 N N . ILE A 1 88 ? 14.614 -1.355 -22.823 1.00 96.81 88 ILE A N 1
ATOM 716 C CA . ILE A 1 88 ? 15.012 -2.153 -21.656 1.00 96.81 88 ILE A CA 1
ATOM 717 C C . ILE A 1 88 ? 14.108 -1.774 -20.492 1.00 96.81 88 ILE A C 1
ATOM 719 O O . ILE A 1 88 ? 14.028 -0.600 -20.121 1.00 96.81 88 ILE A O 1
ATOM 723 N N . PHE A 1 89 ? 13.454 -2.774 -19.916 1.00 97.12 89 PHE A N 1
ATOM 724 C CA . PHE A 1 89 ? 12.589 -2.665 -18.751 1.00 97.12 89 PHE A CA 1
ATOM 725 C C . PHE A 1 89 ? 13.057 -3.636 -17.671 1.00 97.12 89 PHE A C 1
ATOM 727 O O . PHE A 1 89 ? 13.722 -4.635 -17.950 1.00 97.12 89 PHE A O 1
ATOM 734 N N . MET A 1 90 ? 12.666 -3.353 -16.431 1.00 95.75 90 MET A N 1
ATOM 735 C CA . MET A 1 90 ? 12.829 -4.289 -15.328 1.00 95.75 90 MET A CA 1
ATOM 736 C C . MET A 1 90 ? 11.521 -4.467 -14.568 1.00 95.75 90 MET A C 1
ATOM 738 O O . MET A 1 90 ? 10.683 -3.562 -14.502 1.00 95.75 90 MET A O 1
ATOM 742 N N . LYS A 1 91 ? 11.364 -5.638 -13.962 1.00 94.25 91 LYS A N 1
ATOM 743 C CA . LYS A 1 91 ? 10.275 -5.949 -13.045 1.00 94.25 91 LYS A CA 1
ATOM 744 C C . LYS A 1 91 ? 10.837 -6.693 -11.846 1.00 94.25 91 LYS A C 1
ATOM 746 O O . LYS A 1 91 ? 11.578 -7.656 -12.014 1.00 94.25 91 LYS A O 1
ATOM 751 N N . ILE A 1 92 ? 10.437 -6.270 -10.653 1.00 93.38 92 ILE A N 1
ATOM 752 C CA . ILE A 1 92 ? 10.728 -6.982 -9.411 1.00 93.38 92 ILE A CA 1
ATOM 753 C C . ILE A 1 92 ? 9.431 -7.603 -8.913 1.00 93.38 92 ILE A C 1
ATOM 755 O O . ILE A 1 92 ? 8.393 -6.943 -8.869 1.00 93.38 92 ILE A O 1
ATOM 759 N N . LYS A 1 93 ? 9.496 -8.870 -8.519 1.00 91.75 93 LYS A N 1
ATOM 760 C CA . LYS A 1 93 ? 8.438 -9.544 -7.778 1.00 91.75 93 LYS A CA 1
ATOM 761 C C . LYS A 1 93 ? 9.025 -10.074 -6.478 1.00 91.75 93 LYS A C 1
ATOM 763 O O . LYS A 1 93 ? 9.953 -10.878 -6.497 1.00 91.75 93 LYS A O 1
ATOM 768 N N . VAL A 1 94 ? 8.455 -9.632 -5.364 1.00 89.81 94 VAL A N 1
ATOM 769 C CA . VAL A 1 94 ? 8.731 -10.187 -4.037 1.00 89.81 94 VAL A CA 1
ATOM 770 C C . VAL A 1 94 ? 7.777 -11.353 -3.805 1.00 89.81 94 VAL A C 1
ATOM 772 O O . VAL A 1 94 ? 6.583 -11.261 -4.108 1.00 89.81 94 VAL A O 1
ATOM 775 N N . GLU A 1 95 ? 8.299 -12.474 -3.321 1.00 87.81 95 GLU A N 1
ATOM 776 C CA . GLU A 1 95 ? 7.492 -13.635 -2.972 1.00 87.81 95 GLU A CA 1
ATOM 777 C C . GLU A 1 95 ? 6.420 -13.275 -1.936 1.00 87.81 95 GLU A C 1
ATOM 779 O O . GLU A 1 95 ? 6.682 -12.633 -0.916 1.00 87.81 95 GLU A O 1
ATOM 784 N N . LYS A 1 96 ? 5.190 -13.727 -2.189 1.00 78.00 96 LYS A N 1
ATOM 785 C CA . LYS A 1 96 ? 4.067 -13.576 -1.264 1.00 78.00 96 LYS A CA 1
ATOM 786 C C . LYS A 1 96 ? 3.837 -14.918 -0.571 1.00 78.00 96 LYS A C 1
ATOM 788 O O . LYS A 1 96 ? 3.739 -15.938 -1.241 1.00 78.00 96 LYS A O 1
ATOM 793 N N . HIS A 1 97 ? 3.735 -14.902 0.756 1.00 70.00 97 HIS A N 1
ATOM 794 C CA . HIS A 1 97 ? 3.290 -16.055 1.554 1.00 70.00 97 HIS A CA 1
ATOM 795 C C . HIS A 1 97 ? 1.833 -15.843 1.980 1.00 70.00 97 HIS A C 1
ATOM 797 O O . HIS A 1 97 ? 1.355 -14.705 1.952 1.00 70.00 97 HIS A O 1
ATOM 803 N N . ASP A 1 98 ? 1.162 -16.906 2.430 1.00 61.66 98 ASP A N 1
ATOM 804 C CA . ASP A 1 98 ? -0.230 -16.875 2.916 1.00 61.66 98 ASP A CA 1
ATOM 805 C C . ASP A 1 98 ? -0.454 -15.795 3.989 1.00 61.66 98 ASP A C 1
ATOM 807 O O . ASP A 1 98 ? -1.485 -15.126 4.033 1.00 61.66 98 ASP A O 1
ATOM 811 N N . THR A 1 99 ? 0.569 -15.545 4.805 1.00 62.91 99 THR A N 1
ATOM 812 C CA . THR A 1 99 ? 0.653 -14.452 5.773 1.00 62.91 99 THR A CA 1
ATOM 813 C C . THR A 1 99 ? 1.589 -13.353 5.254 1.00 62.91 99 THR A C 1
ATOM 815 O O . THR A 1 99 ? 2.762 -13.245 5.622 1.00 62.91 99 THR A O 1
ATOM 818 N N . GLN A 1 100 ? 1.068 -12.466 4.399 1.00 60.22 100 GLN A N 1
ATOM 819 C CA . GLN A 1 100 ? 1.820 -11.310 3.861 1.00 60.22 100 GLN A CA 1
ATOM 820 C C . GLN A 1 100 ? 2.279 -10.310 4.952 1.00 60.22 100 GLN A C 1
ATOM 822 O O . GLN A 1 100 ? 3.058 -9.399 4.687 1.00 60.22 100 GLN A O 1
ATOM 827 N N . TRP A 1 101 ? 1.826 -10.514 6.191 1.00 64.00 101 TRP A N 1
ATOM 828 C CA . TRP A 1 101 ? 2.103 -9.710 7.384 1.00 64.00 101 TRP A CA 1
ATOM 829 C C . TRP A 1 101 ? 3.371 -10.127 8.138 1.00 64.00 101 TRP A C 1
ATOM 831 O O . TRP A 1 101 ? 3.858 -9.372 8.975 1.00 64.00 101 TRP A O 1
ATOM 841 N N . GLU A 1 102 ? 3.896 -11.328 7.888 1.00 67.88 102 GLU A N 1
ATOM 842 C CA . GLU A 1 102 ? 5.024 -11.853 8.655 1.00 67.88 102 GLU A CA 1
ATOM 843 C C . GLU A 1 102 ? 6.371 -11.327 8.151 1.00 67.88 102 GLU A C 1
ATOM 845 O O . GLU A 1 102 ? 6.703 -11.408 6.962 1.00 67.88 102 GLU A O 1
ATOM 850 N N . THR A 1 103 ? 7.180 -10.852 9.096 1.00 74.81 103 THR A N 1
ATOM 851 C CA . THR A 1 103 ? 8.577 -10.466 8.891 1.00 74.81 103 THR A CA 1
ATOM 852 C C . THR A 1 103 ? 9.446 -11.725 8.779 1.00 74.81 103 THR A C 1
ATOM 854 O O . THR A 1 103 ? 10.012 -12.200 9.764 1.00 74.81 103 THR A O 1
ATOM 857 N N . LYS A 1 104 ? 9.520 -12.291 7.573 1.00 82.38 104 LYS A N 1
ATOM 858 C CA . LYS A 1 104 ? 10.314 -13.483 7.227 1.00 82.38 104 LYS A CA 1
ATOM 859 C C . LYS A 1 104 ? 11.218 -13.203 6.028 1.00 82.38 104 LYS A C 1
ATOM 861 O O . LYS A 1 104 ? 11.055 -12.183 5.359 1.00 82.38 104 LYS A O 1
ATOM 866 N N . THR A 1 105 ? 12.184 -14.089 5.790 1.00 88.56 105 THR A N 1
ATOM 867 C CA . THR A 1 105 ? 12.942 -14.089 4.536 1.00 88.56 105 THR A CA 1
ATOM 868 C C . THR A 1 105 ? 11.995 -14.299 3.354 1.00 88.56 105 THR A C 1
ATOM 870 O O . THR A 1 105 ? 10.927 -14.888 3.518 1.00 88.56 105 THR A O 1
ATOM 873 N N . ARG A 1 106 ? 12.345 -13.745 2.191 1.00 89.94 106 ARG A N 1
ATOM 874 C CA . ARG A 1 106 ? 11.519 -13.800 0.976 1.00 89.94 106 ARG A CA 1
ATOM 875 C C . ARG A 1 106 ? 12.390 -14.089 -0.234 1.00 89.94 106 ARG A C 1
ATOM 877 O O . ARG A 1 106 ? 13.483 -13.525 -0.337 1.00 89.94 106 ARG A O 1
ATOM 884 N N . ASP A 1 107 ? 11.859 -14.845 -1.183 1.00 93.44 107 ASP A N 1
ATOM 885 C CA . ASP A 1 107 ? 12.477 -14.943 -2.499 1.00 93.44 107 ASP A CA 1
ATOM 886 C C . ASP A 1 107 ? 12.166 -13.701 -3.346 1.00 93.44 107 ASP A C 1
ATOM 888 O O . ASP A 1 107 ? 11.070 -13.128 -3.299 1.00 93.44 107 ASP A O 1
ATOM 892 N N . ILE A 1 108 ? 13.147 -13.264 -4.134 1.00 94.19 108 ILE A N 1
ATOM 893 C CA . ILE A 1 108 ? 13.048 -12.083 -4.994 1.00 94.19 108 ILE A CA 1
ATOM 894 C C . ILE A 1 108 ? 13.339 -12.488 -6.428 1.00 94.19 108 ILE A C 1
ATOM 896 O O . ILE A 1 108 ? 14.384 -13.060 -6.725 1.00 94.19 108 ILE A O 1
ATOM 900 N N . TYR A 1 109 ? 12.418 -12.140 -7.318 1.00 95.56 109 TYR A N 1
ATOM 901 C CA . TYR A 1 109 ? 12.490 -12.431 -8.741 1.00 95.56 109 TYR A CA 1
ATOM 902 C C . TYR A 1 109 ? 12.673 -11.114 -9.487 1.00 95.56 109 TYR A C 1
ATOM 904 O O . TYR A 1 109 ? 11.793 -10.249 -9.451 1.00 95.56 109 TYR A O 1
ATOM 912 N N . ILE A 1 110 ? 13.814 -10.956 -10.150 1.00 96.00 110 ILE A N 1
ATOM 913 C CA . ILE A 1 110 ? 14.147 -9.768 -10.936 1.00 96.00 110 ILE A CA 1
ATOM 914 C C . ILE A 1 110 ? 14.188 -10.188 -12.395 1.00 96.00 110 ILE A C 1
ATOM 916 O O . ILE A 1 110 ? 14.986 -11.040 -12.773 1.00 96.00 110 ILE A O 1
ATOM 920 N N . THR A 1 111 ? 13.325 -9.599 -13.212 1.00 96.75 111 THR A N 1
ATOM 921 C CA . THR A 1 111 ? 13.267 -9.874 -14.648 1.00 96.75 111 THR A CA 1
ATOM 922 C C . THR A 1 111 ? 13.673 -8.633 -15.420 1.00 96.75 111 THR A C 1
ATOM 924 O O . THR A 1 111 ? 13.079 -7.568 -15.231 1.00 96.75 111 THR A O 1
ATOM 927 N N . VAL A 1 112 ? 14.650 -8.781 -16.309 1.00 97.06 112 VAL A N 1
ATOM 928 C CA . VAL A 1 112 ? 15.091 -7.763 -17.264 1.00 97.06 112 VAL A CA 1
ATOM 929 C C . VAL A 1 112 ? 14.657 -8.199 -18.651 1.00 97.06 112 VAL A C 1
ATOM 931 O O . VAL A 1 112 ? 14.902 -9.333 -19.055 1.00 97.06 112 VAL A O 1
ATOM 934 N N . TYR A 1 113 ? 13.964 -7.322 -19.365 1.00 97.44 113 TYR A N 1
ATOM 935 C CA . TYR A 1 113 ? 13.312 -7.682 -20.619 1.00 97.44 113 TYR A CA 1
ATOM 936 C C . TYR A 1 113 ? 13.234 -6.494 -21.572 1.00 97.44 113 TYR A C 1
ATOM 938 O O . TYR A 1 113 ? 13.343 -5.332 -21.166 1.00 97.44 113 TYR A O 1
ATOM 946 N N . ASN A 1 114 ? 13.056 -6.788 -22.857 1.00 97.12 114 ASN A N 1
ATOM 947 C CA . ASN A 1 114 ? 12.923 -5.774 -23.892 1.00 97.12 114 ASN A CA 1
ATOM 948 C C . ASN A 1 114 ? 11.457 -5.409 -24.183 1.00 97.12 114 ASN A C 1
ATOM 950 O O . ASN A 1 114 ? 10.519 -5.937 -23.591 1.00 97.12 114 ASN A O 1
ATOM 954 N N . GLY A 1 115 ? 11.231 -4.497 -25.129 1.00 96.62 115 GLY A N 1
ATOM 955 C CA . GLY A 1 115 ? 9.885 -4.063 -25.514 1.00 96.62 115 GLY A CA 1
ATOM 956 C C . GLY A 1 115 ? 9.019 -5.120 -26.216 1.00 96.62 115 GLY A C 1
ATOM 957 O O . GLY A 1 115 ? 7.868 -4.832 -26.525 1.00 96.62 115 GLY A O 1
ATOM 958 N N . LYS A 1 116 ? 9.546 -6.313 -26.502 1.00 96.75 116 LYS A N 1
ATOM 959 C CA . LYS A 1 116 ? 8.790 -7.462 -27.026 1.00 96.75 116 LYS A CA 1
ATOM 960 C C . LYS A 1 116 ? 8.467 -8.498 -25.945 1.00 96.75 116 LYS A C 1
ATOM 962 O O . LYS A 1 116 ? 8.030 -9.591 -26.286 1.00 96.75 116 LYS A O 1
ATOM 967 N N . ASP A 1 117 ? 8.706 -8.163 -24.677 1.00 95.69 117 ASP A N 1
ATOM 968 C CA . ASP A 1 117 ? 8.608 -9.079 -23.538 1.00 95.69 117 ASP A CA 1
ATOM 969 C C . ASP A 1 117 ? 9.595 -10.267 -23.620 1.00 95.69 117 ASP A C 1
ATOM 971 O O . ASP A 1 117 ? 9.398 -11.297 -22.978 1.00 95.69 117 ASP A O 1
ATOM 975 N N . GLU A 1 118 ? 10.687 -10.126 -24.384 1.00 97.31 118 GLU A N 1
ATOM 976 C CA . GLU A 1 118 ? 11.782 -11.103 -24.435 1.00 97.31 118 GLU A CA 1
ATOM 977 C C . GLU A 1 118 ? 12.794 -10.798 -23.319 1.00 97.31 118 GLU A C 1
ATOM 979 O O . GLU A 1 118 ? 13.201 -9.644 -23.144 1.00 97.31 118 GLU A O 1
ATOM 984 N N . GLY A 1 119 ? 13.215 -11.825 -22.579 1.00 97.06 119 GLY A N 1
ATOM 985 C CA . GLY A 1 119 ? 14.220 -11.708 -21.524 1.00 97.06 119 GLY A CA 1
ATOM 986 C C . GLY A 1 119 ? 15.604 -11.310 -22.040 1.00 97.06 119 GLY A C 1
ATOM 987 O O . GLY A 1 119 ? 16.017 -11.726 -23.122 1.00 97.06 119 GLY A O 1
ATOM 988 N N . LEU A 1 120 ? 16.329 -10.504 -21.262 1.00 96.69 120 LEU A N 1
ATOM 989 C CA . LEU A 1 120 ? 17.688 -10.060 -21.576 1.00 96.69 120 LEU A CA 1
ATOM 990 C C . LEU A 1 120 ? 18.705 -10.783 -20.693 1.00 96.69 120 LEU A C 1
ATOM 992 O O . LEU A 1 120 ? 18.785 -10.528 -19.492 1.00 96.69 120 LEU A O 1
ATOM 996 N N . ALA A 1 121 ? 19.467 -11.691 -21.300 1.00 96.44 121 ALA A N 1
ATOM 997 C CA . ALA A 1 121 ? 20.464 -12.515 -20.626 1.00 96.44 121 ALA A CA 1
ATOM 998 C C . ALA A 1 121 ? 21.801 -11.796 -20.414 1.00 96.44 121 ALA A C 1
ATOM 1000 O O . ALA A 1 121 ? 22.200 -10.964 -21.228 1.00 96.44 121 ALA A O 1
ATOM 1001 N N . ASN A 1 122 ? 22.546 -12.216 -19.387 1.00 95.25 122 ASN A N 1
ATOM 1002 C CA . ASN A 1 122 ? 23.863 -11.683 -19.017 1.00 95.25 122 ASN A CA 1
ATOM 1003 C C . ASN A 1 122 ? 23.868 -10.200 -18.597 1.00 95.25 122 ASN A C 1
ATOM 1005 O O . ASN A 1 122 ? 24.916 -9.554 -18.630 1.00 95.25 122 ASN A O 1
ATOM 1009 N N . GLU A 1 123 ? 22.725 -9.657 -18.177 1.00 95.38 123 GLU A N 1
ATOM 1010 C CA . GLU A 1 123 ? 22.637 -8.305 -17.623 1.00 95.38 123 GLU A CA 1
ATOM 1011 C C . GLU A 1 123 ? 23.147 -8.311 -16.179 1.00 95.38 123 GLU A C 1
ATOM 1013 O O . GLU A 1 123 ? 22.693 -9.114 -15.361 1.00 95.38 123 GLU A O 1
ATOM 1018 N N . THR A 1 124 ? 24.092 -7.426 -15.853 1.00 95.62 124 THR A N 1
ATOM 1019 C CA . THR A 1 124 ? 24.696 -7.361 -14.512 1.00 95.62 124 THR A CA 1
ATOM 1020 C C . THR A 1 124 ? 23.756 -6.667 -13.533 1.00 95.62 124 THR A C 1
ATOM 1022 O O . THR A 1 124 ? 23.409 -5.496 -13.709 1.00 95.62 124 THR A O 1
ATOM 1025 N N . ILE A 1 125 ? 23.393 -7.374 -12.464 1.00 95.25 125 ILE A N 1
ATOM 1026 C CA . ILE A 1 125 ? 22.522 -6.891 -11.392 1.00 95.25 125 ILE A CA 1
ATOM 1027 C C . ILE A 1 125 ? 23.341 -6.732 -10.115 1.00 95.25 125 ILE A C 1
ATOM 1029 O O . ILE A 1 125 ? 23.978 -7.674 -9.640 1.00 95.25 125 ILE A O 1
ATOM 1033 N N . ARG A 1 126 ? 23.265 -5.542 -9.519 1.00 94.50 126 ARG A N 1
ATOM 1034 C CA . ARG A 1 126 ? 23.855 -5.209 -8.221 1.00 94.50 126 ARG A CA 1
ATOM 1035 C C . ARG A 1 126 ? 22.756 -4.826 -7.246 1.00 94.50 126 ARG A C 1
ATOM 1037 O O . ARG A 1 126 ? 21.868 -4.045 -7.579 1.00 94.50 126 ARG A O 1
ATOM 1044 N N . ILE A 1 127 ? 22.820 -5.385 -6.043 1.00 92.75 127 ILE A N 1
ATOM 1045 C CA . ILE A 1 127 ? 21.812 -5.171 -5.005 1.00 92.75 127 ILE A CA 1
ATOM 1046 C C . ILE A 1 127 ? 22.503 -4.628 -3.771 1.00 92.75 127 ILE A C 1
ATOM 1048 O O . ILE A 1 127 ? 23.434 -5.236 -3.235 1.00 92.75 127 ILE A O 1
ATOM 1052 N N . GLU A 1 128 ? 22.037 -3.469 -3.335 1.00 90.31 128 GLU A N 1
ATOM 1053 C CA . GLU A 1 128 ? 22.670 -2.655 -2.317 1.00 90.31 128 GLU A CA 1
ATOM 1054 C C . GLU A 1 128 ? 21.712 -2.387 -1.154 1.00 90.31 128 GLU A C 1
ATOM 1056 O O . GLU A 1 128 ? 20.501 -2.209 -1.313 1.00 90.31 128 GLU A O 1
ATOM 1061 N N . ARG A 1 129 ? 22.278 -2.325 0.049 1.00 85.81 129 ARG A N 1
ATOM 1062 C CA . ARG A 1 129 ? 21.604 -1.847 1.258 1.00 85.81 129 ARG A CA 1
ATOM 1063 C C . ARG A 1 129 ? 22.598 -1.019 2.050 1.00 85.81 129 ARG A C 1
ATOM 1065 O O . ARG A 1 129 ? 23.739 -1.435 2.228 1.00 85.81 129 ARG A O 1
ATOM 1072 N N . GLU A 1 130 ? 22.176 0.155 2.514 1.00 81.00 130 GLU A N 1
ATOM 1073 C CA . GLU A 1 130 ? 23.027 1.050 3.318 1.00 81.00 130 GLU A CA 1
ATOM 1074 C C . GLU A 1 130 ? 24.390 1.343 2.647 1.00 81.00 130 GLU A C 1
ATOM 1076 O O . GLU A 1 130 ? 25.425 1.396 3.308 1.00 81.00 130 GLU A O 1
ATOM 1081 N N . HIS A 1 131 ? 24.383 1.548 1.320 1.00 75.69 131 HIS A N 1
ATOM 1082 C CA . HIS A 1 131 ? 25.569 1.822 0.487 1.00 75.69 131 HIS A CA 1
ATOM 1083 C C . HIS A 1 131 ? 26.609 0.687 0.463 1.00 75.69 131 HIS A C 1
ATOM 1085 O O . HIS A 1 131 ? 27.785 0.911 0.173 1.00 75.69 131 HIS A O 1
ATOM 1091 N N . ARG A 1 132 ? 26.192 -0.543 0.780 1.00 86.19 132 ARG A N 1
ATOM 1092 C CA . ARG A 1 132 ? 27.005 -1.752 0.643 1.00 86.19 132 ARG A CA 1
ATOM 1093 C C . ARG A 1 132 ? 26.366 -2.679 -0.376 1.00 86.19 132 ARG A C 1
ATOM 1095 O O . ARG A 1 132 ? 25.181 -2.987 -0.264 1.00 86.19 132 ARG A O 1
ATOM 1102 N N . ILE A 1 133 ? 27.169 -3.149 -1.327 1.00 87.50 133 ILE A N 1
ATOM 1103 C CA . ILE A 1 133 ? 26.773 -4.220 -2.244 1.00 87.50 133 ILE A CA 1
ATOM 1104 C C . ILE A 1 133 ? 26.650 -5.504 -1.426 1.00 87.50 133 ILE A C 1
ATOM 1106 O O . ILE A 1 133 ? 27.614 -5.938 -0.795 1.00 87.50 133 ILE A O 1
ATOM 1110 N N . LEU A 1 134 ? 25.453 -6.081 -1.423 1.00 90.88 134 LEU A N 1
ATOM 1111 C CA . LEU A 1 134 ? 25.146 -7.337 -0.746 1.00 90.88 134 LEU A CA 1
ATOM 1112 C C . LEU A 1 134 ? 25.156 -8.512 -1.723 1.00 90.88 134 LEU A C 1
ATOM 1114 O O . LEU A 1 134 ? 25.671 -9.576 -1.390 1.00 90.88 134 LEU A O 1
ATOM 1118 N N . TRP A 1 135 ? 24.630 -8.301 -2.932 1.00 93.62 135 TRP A N 1
ATOM 1119 C CA . TRP A 1 135 ? 24.595 -9.311 -3.986 1.00 93.62 135 TRP A CA 1
ATOM 1120 C C . TRP A 1 135 ? 25.008 -8.717 -5.330 1.00 93.62 135 TRP A C 1
ATOM 1122 O O . TRP A 1 135 ? 24.743 -7.549 -5.624 1.00 93.62 135 TRP A O 1
ATOM 1132 N N . ASN A 1 136 ? 25.656 -9.550 -6.139 1.00 94.25 136 ASN A N 1
ATOM 1133 C CA . ASN A 1 136 ? 26.052 -9.254 -7.508 1.00 94.25 136 ASN A CA 1
ATOM 1134 C C . ASN A 1 136 ? 25.884 -10.527 -8.345 1.00 94.25 136 ASN A C 1
ATOM 1136 O O . ASN A 1 136 ? 26.281 -11.606 -7.900 1.00 94.25 136 ASN A O 1
ATOM 1140 N N . GLY A 1 137 ? 25.303 -10.408 -9.532 1.00 94.75 137 GLY A N 1
ATOM 1141 C CA . GLY A 1 137 ? 25.067 -11.536 -10.420 1.00 94.75 137 GLY A CA 1
ATOM 1142 C C . GLY A 1 137 ? 24.647 -11.099 -11.815 1.00 94.75 137 GLY A C 1
ATOM 1143 O O . GLY A 1 137 ? 24.667 -9.914 -12.140 1.00 94.75 137 GLY A O 1
ATOM 1144 N N . THR A 1 138 ? 24.286 -12.074 -12.643 1.00 96.75 138 THR A N 1
ATOM 1145 C CA . THR A 1 138 ? 23.817 -11.836 -14.013 1.00 96.75 138 THR A CA 1
ATOM 1146 C C . THR A 1 138 ? 22.513 -12.574 -14.266 1.00 96.75 138 THR A C 1
ATOM 1148 O O . THR A 1 138 ? 22.261 -13.610 -13.647 1.00 96.75 138 THR A O 1
ATOM 1151 N N . THR A 1 139 ? 21.674 -12.026 -15.139 1.00 97.19 139 THR A N 1
ATOM 1152 C CA . THR A 1 139 ? 20.426 -12.670 -15.563 1.00 97.19 139 THR A CA 1
ATOM 1153 C C . THR A 1 139 ? 20.671 -13.920 -16.409 1.00 97.19 139 THR A C 1
ATOM 1155 O O . THR A 1 139 ? 21.632 -13.989 -17.181 1.00 97.19 139 THR A O 1
ATOM 1158 N N . ASP A 1 140 ? 19.772 -14.896 -16.285 1.00 97.50 140 ASP A N 1
ATOM 1159 C CA . ASP A 1 140 ? 19.758 -16.119 -17.090 1.00 97.50 140 ASP A CA 1
ATOM 1160 C C . ASP A 1 140 ? 19.264 -15.887 -18.535 1.00 97.50 140 ASP A C 1
ATOM 1162 O O . ASP A 1 140 ? 18.983 -14.763 -18.948 1.00 97.50 140 ASP A O 1
ATOM 1166 N N . GLU A 1 141 ? 19.136 -16.962 -19.319 1.00 96.56 141 GLU A N 1
ATOM 1167 C CA . GLU A 1 141 ? 18.660 -16.922 -20.714 1.00 96.56 141 GLU A CA 1
ATOM 1168 C C . GLU A 1 141 ? 17.258 -16.312 -20.896 1.00 96.56 141 GLU A C 1
ATOM 1170 O O . GLU A 1 141 ? 16.943 -15.803 -21.971 1.00 96.56 141 GLU A O 1
ATOM 1175 N N . ASN A 1 142 ? 16.436 -16.320 -19.843 1.00 96.81 142 ASN A N 1
ATOM 1176 C CA . ASN A 1 142 ? 15.096 -15.740 -19.815 1.00 96.81 142 ASN A CA 1
ATOM 1177 C C . ASN A 1 142 ? 15.090 -14.328 -19.206 1.00 96.81 142 ASN A C 1
ATOM 1179 O O . ASN A 1 142 ? 14.021 -13.766 -18.955 1.00 96.81 142 ASN A O 1
ATOM 1183 N N . GLY A 1 143 ? 16.263 -13.742 -18.954 1.00 97.19 143 GLY A N 1
ATOM 1184 C CA . GLY A 1 143 ? 16.401 -12.440 -18.315 1.00 97.19 143 GLY A CA 1
ATOM 1185 C C . GLY A 1 143 ? 16.060 -12.438 -16.826 1.00 97.19 143 GLY A C 1
ATOM 1186 O O . GLY A 1 143 ? 15.802 -11.372 -16.267 1.00 97.19 143 GLY A O 1
ATOM 1187 N N . LEU A 1 144 ? 16.023 -13.603 -16.177 1.00 97.69 144 LEU A N 1
ATOM 1188 C CA . LEU A 1 144 ? 15.645 -13.760 -14.778 1.00 97.69 144 LEU A CA 1
ATOM 1189 C C . LEU A 1 144 ? 16.882 -13.856 -13.878 1.00 97.69 144 LEU A C 1
ATOM 1191 O O . LEU A 1 144 ? 17.860 -14.533 -14.181 1.00 97.69 144 LEU A O 1
ATOM 1195 N N . PHE A 1 145 ? 16.814 -13.199 -12.728 1.00 97.00 145 PHE A N 1
ATOM 1196 C CA . PHE A 1 145 ? 17.745 -13.365 -11.623 1.00 97.00 145 PHE A CA 1
ATOM 1197 C C . PHE A 1 145 ? 16.948 -13.570 -10.338 1.00 97.00 145 PHE A C 1
ATOM 1199 O O . PHE A 1 145 ? 16.061 -12.772 -10.014 1.00 97.00 145 PHE A O 1
ATOM 1206 N N . ILE A 1 146 ? 17.241 -14.658 -9.628 1.00 96.50 146 ILE A N 1
ATOM 1207 C CA . ILE A 1 146 ? 16.523 -15.055 -8.417 1.00 96.50 146 ILE A CA 1
ATOM 1208 C C . ILE A 1 146 ? 17.464 -14.925 -7.224 1.00 96.50 146 ILE A C 1
ATOM 1210 O O . ILE A 1 146 ? 18.577 -15.452 -7.238 1.00 96.50 146 ILE A O 1
ATOM 1214 N N . LEU A 1 147 ? 16.999 -14.244 -6.180 1.00 95.00 147 LEU A N 1
ATOM 1215 C C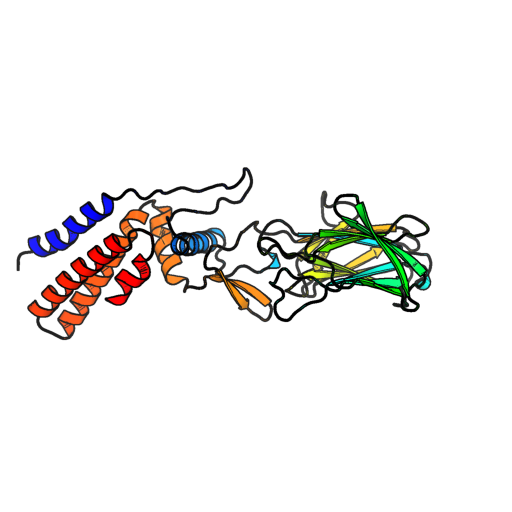A . LEU A 1 147 ? 17.602 -14.316 -4.857 1.00 95.00 147 LEU A CA 1
ATOM 1216 C C . LEU A 1 147 ? 16.711 -15.137 -3.941 1.00 95.00 147 LEU A C 1
ATOM 1218 O O . LEU A 1 147 ? 15.528 -14.827 -3.805 1.00 95.00 147 LEU A O 1
ATOM 1222 N N . HIS A 1 148 ? 17.310 -16.113 -3.272 1.00 94.50 148 HIS A N 1
ATOM 1223 C CA . HIS A 1 148 ? 16.634 -16.887 -2.244 1.00 94.50 148 HIS A CA 1
ATOM 1224 C C . HIS A 1 148 ? 16.899 -16.314 -0.854 1.00 94.50 148 HIS A C 1
ATOM 1226 O O . HIS A 1 148 ? 17.974 -15.762 -0.597 1.00 94.50 148 HIS A O 1
ATOM 1232 N N . ASP A 1 149 ? 15.920 -16.466 0.035 1.00 92.06 149 ASP A N 1
ATOM 1233 C CA . ASP A 1 149 ? 16.049 -16.175 1.466 1.00 92.06 149 ASP A CA 1
ATOM 1234 C C . ASP A 1 149 ? 16.510 -14.739 1.800 1.00 92.06 149 ASP A C 1
ATOM 1236 O O . ASP A 1 149 ? 17.268 -14.507 2.748 1.00 92.06 149 ASP A O 1
ATOM 1240 N N . VAL A 1 150 ? 16.041 -13.732 1.052 1.00 91.88 150 VAL A N 1
ATOM 1241 C CA . VAL A 1 150 ? 16.433 -12.334 1.285 1.00 91.88 150 VAL A CA 1
ATOM 1242 C C . VAL A 1 150 ? 15.894 -11.856 2.638 1.00 91.88 150 VAL A C 1
ATOM 1244 O O . VAL A 1 150 ? 14.677 -11.871 2.847 1.00 91.88 150 VAL A O 1
ATOM 1247 N N . PRO A 1 151 ? 16.755 -11.391 3.569 1.00 90.94 151 PRO A N 1
ATOM 1248 C CA . PRO A 1 151 ? 16.317 -10.948 4.888 1.00 90.94 151 PRO A CA 1
ATOM 1249 C C . PRO A 1 151 ? 15.336 -9.772 4.832 1.00 90.94 151 PRO A C 1
ATOM 1251 O O . PRO A 1 151 ? 15.406 -8.964 3.901 1.00 90.94 151 PRO A O 1
ATOM 1254 N N . PRO A 1 152 ? 14.497 -9.587 5.864 1.00 88.12 152 PRO A N 1
ATOM 1255 C CA . PRO A 1 152 ? 13.676 -8.392 6.031 1.00 88.12 152 PRO A CA 1
ATOM 1256 C C . PRO A 1 152 ? 14.477 -7.080 5.903 1.00 88.12 152 PRO A C 1
ATOM 1258 O O . PRO A 1 152 ? 15.483 -6.856 6.594 1.00 88.12 152 PRO A O 1
ATOM 1261 N N . GLY A 1 153 ? 14.037 -6.189 5.016 1.00 88.00 153 GLY A N 1
ATOM 1262 C CA . GLY A 1 153 ? 14.642 -4.872 4.835 1.00 88.00 153 GLY A CA 1
ATOM 1263 C C . GLY A 1 153 ? 14.198 -4.144 3.572 1.00 88.00 153 GLY A C 1
ATOM 1264 O O . GLY A 1 153 ? 13.361 -4.633 2.820 1.00 88.00 153 GLY A O 1
ATOM 1265 N N . PHE A 1 154 ? 14.796 -2.971 3.363 1.00 88.69 154 PHE A N 1
ATOM 1266 C CA . PHE A 1 154 ? 14.643 -2.146 2.168 1.00 88.69 154 PHE A CA 1
ATOM 1267 C C . PHE A 1 154 ? 15.938 -2.192 1.359 1.00 88.69 154 PHE A C 1
ATOM 1269 O O . PHE A 1 154 ? 17.026 -2.034 1.923 1.00 88.69 154 PHE A O 1
ATOM 1276 N N . TYR A 1 155 ? 15.812 -2.412 0.058 1.00 92.06 155 TYR A N 1
ATOM 1277 C CA . TYR A 1 155 ? 16.924 -2.704 -0.833 1.00 92.06 155 TYR A CA 1
ATOM 1278 C C . TYR A 1 155 ? 16.838 -1.855 -2.095 1.00 92.06 155 TYR A C 1
ATOM 1280 O O . TYR A 1 155 ? 15.754 -1.517 -2.579 1.00 92.06 155 TYR A O 1
ATOM 1288 N N . HIS A 1 156 ? 18.008 -1.529 -2.630 1.00 92.88 156 HIS A N 1
ATOM 1289 C CA . HIS A 1 156 ? 18.186 -0.838 -3.897 1.00 92.88 156 HIS A CA 1
ATOM 1290 C C . HIS A 1 156 ? 18.785 -1.804 -4.913 1.00 92.88 156 HIS A C 1
ATOM 1292 O O . HIS A 1 156 ? 19.682 -2.577 -4.585 1.00 92.88 156 HIS A O 1
ATOM 1298 N N . ILE A 1 157 ? 18.269 -1.776 -6.136 1.00 93.62 157 ILE A N 1
ATOM 1299 C CA . ILE A 1 157 ? 18.786 -2.544 -7.264 1.00 93.62 157 ILE A CA 1
ATOM 1300 C C . ILE A 1 157 ? 19.323 -1.568 -8.294 1.00 93.62 157 ILE A C 1
ATOM 1302 O O . ILE A 1 157 ? 18.665 -0.577 -8.616 1.00 93.62 157 ILE A O 1
ATOM 1306 N N . ALA A 1 158 ? 20.485 -1.900 -8.843 1.00 94.00 158 ALA A N 1
ATOM 1307 C CA . ALA A 1 158 ? 21.060 -1.277 -10.016 1.00 94.00 158 ALA A CA 1
ATOM 1308 C C . ALA A 1 158 ? 21.332 -2.346 -11.081 1.00 94.00 158 ALA A C 1
ATOM 1310 O O . ALA A 1 158 ? 21.963 -3.365 -10.798 1.00 94.00 158 ALA A O 1
ATOM 1311 N N . ILE A 1 159 ? 20.871 -2.100 -12.303 1.00 93.56 159 ILE A N 1
ATOM 1312 C CA . ILE A 1 159 ? 21.150 -2.943 -13.469 1.00 93.56 159 ILE A CA 1
ATOM 1313 C C . ILE A 1 159 ? 22.045 -2.148 -14.397 1.00 93.56 159 ILE A C 1
ATOM 1315 O O . ILE A 1 159 ? 21.657 -1.062 -14.834 1.00 93.56 159 ILE A O 1
ATOM 1319 N N . ASP A 1 160 ? 23.246 -2.649 -14.663 1.00 91.56 160 ASP A N 1
ATOM 1320 C CA . ASP A 1 160 ? 24.193 -1.949 -15.522 1.00 91.56 160 ASP A CA 1
ATOM 1321 C C . ASP A 1 160 ? 23.679 -1.952 -16.963 1.00 91.56 160 ASP A C 1
ATOM 1323 O O . ASP A 1 160 ? 23.355 -2.995 -17.511 1.00 91.56 160 ASP A O 1
ATOM 1327 N N . THR A 1 161 ? 23.606 -0.777 -17.588 1.00 87.56 161 THR A N 1
ATOM 1328 C CA . THR A 1 161 ? 23.239 -0.653 -19.005 1.00 87.56 161 THR A CA 1
ATOM 1329 C C . THR A 1 161 ? 24.233 0.249 -19.731 1.00 87.56 161 THR A C 1
ATOM 1331 O O . THR A 1 161 ? 24.942 1.020 -19.074 1.00 87.56 161 THR A O 1
ATOM 1334 N N . PRO A 1 162 ? 24.270 0.235 -21.078 1.00 77.50 162 PRO A N 1
ATOM 1335 C CA . PRO A 1 162 ? 25.230 1.031 -21.844 1.00 77.50 162 PRO A CA 1
ATOM 1336 C C . PRO A 1 162 ? 25.139 2.550 -21.628 1.00 77.50 162 PRO A C 1
ATOM 1338 O O . PRO A 1 162 ? 26.104 3.257 -21.900 1.00 77.50 162 PRO A O 1
ATOM 1341 N N . ILE A 1 163 ? 23.986 3.065 -21.184 1.00 83.88 163 ILE A N 1
ATOM 1342 C CA . ILE A 1 163 ? 23.767 4.507 -20.991 1.00 83.88 163 ILE A CA 1
ATOM 1343 C C . ILE A 1 163 ? 24.043 4.889 -19.537 1.00 83.88 163 ILE A C 1
ATOM 1345 O O . ILE A 1 163 ? 24.887 5.740 -19.262 1.00 83.88 163 ILE A O 1
ATOM 1349 N N . LYS A 1 164 ? 23.293 4.287 -18.607 1.00 89.06 164 LYS A N 1
ATOM 1350 C CA . LYS A 1 164 ? 23.488 4.412 -17.159 1.00 89.06 164 LYS A CA 1
ATOM 1351 C C . LYS A 1 164 ? 22.700 3.335 -16.411 1.00 89.06 164 LYS A C 1
ATOM 1353 O O . LYS A 1 164 ? 21.722 2.830 -16.964 1.00 89.06 164 LYS A O 1
ATOM 1358 N N . PRO A 1 165 ? 23.070 3.006 -15.163 1.00 90.88 165 PRO A N 1
ATOM 1359 C CA . PRO A 1 165 ? 22.375 1.962 -14.430 1.00 90.88 165 PRO A CA 1
ATOM 1360 C C . PRO A 1 165 ? 20.888 2.279 -14.253 1.00 90.88 165 PRO A C 1
ATOM 1362 O O . PRO A 1 165 ? 20.544 3.390 -13.842 1.00 90.88 165 PRO A O 1
ATOM 1365 N N . LEU A 1 166 ? 20.023 1.314 -14.563 1.00 94.56 166 LEU A N 1
ATOM 1366 C CA . LEU A 1 166 ? 18.605 1.395 -14.222 1.00 94.56 166 LEU A CA 1
ATOM 1367 C C . LEU A 1 166 ? 18.449 1.092 -12.737 1.00 94.56 166 LEU A C 1
ATOM 1369 O O . LEU A 1 166 ? 19.050 0.134 -12.250 1.00 94.56 166 LEU A O 1
ATOM 1373 N N . GLN A 1 167 ? 17.644 1.878 -12.031 1.00 93.00 167 GLN A N 1
ATOM 1374 C CA . GLN A 1 167 ? 17.457 1.743 -10.597 1.00 93.00 167 GLN A CA 1
ATOM 1375 C C . GLN A 1 167 ? 16.002 1.482 -10.216 1.00 93.00 167 GLN A C 1
ATOM 1377 O O . GLN A 1 167 ? 15.061 2.019 -10.806 1.00 93.00 167 GLN A O 1
ATOM 1382 N N . MET A 1 168 ? 15.828 0.667 -9.180 1.00 93.19 168 MET A N 1
ATOM 1383 C CA . MET A 1 168 ? 14.539 0.413 -8.544 1.00 93.19 168 MET A CA 1
ATOM 1384 C C . MET A 1 168 ? 14.753 0.021 -7.081 1.00 93.19 168 MET A C 1
ATOM 1386 O O . MET A 1 168 ? 15.803 -0.499 -6.706 1.00 93.19 168 MET A O 1
ATOM 1390 N N . PHE A 1 169 ? 13.748 0.268 -6.246 1.00 91.31 169 PHE A N 1
ATOM 1391 C CA . PHE A 1 169 ? 13.743 -0.150 -4.847 1.00 91.31 169 PHE A CA 1
ATOM 1392 C C . PHE A 1 169 ? 12.731 -1.263 -4.609 1.00 91.31 169 PHE A C 1
ATOM 1394 O O . PHE A 1 169 ? 11.697 -1.307 -5.276 1.00 91.31 169 PHE A O 1
ATOM 1401 N N . PHE A 1 170 ? 12.994 -2.113 -3.622 1.00 90.25 170 PHE A N 1
ATOM 1402 C CA . PHE A 1 170 ? 12.015 -3.068 -3.114 1.00 90.25 170 PHE A CA 1
ATOM 1403 C C . PHE A 1 170 ? 12.158 -3.246 -1.600 1.00 90.25 170 PHE A C 1
ATOM 1405 O O . PHE A 1 170 ? 13.197 -2.940 -1.012 1.00 90.25 170 PHE A O 1
ATOM 1412 N N . SER A 1 171 ? 11.098 -3.743 -0.966 1.00 87.88 171 SER A N 1
ATOM 1413 C CA . SER A 1 171 ? 11.085 -4.052 0.462 1.00 87.88 171 SER A CA 1
ATOM 1414 C C . SER A 1 171 ? 10.599 -5.474 0.693 1.00 87.88 171 SER A C 1
ATOM 1416 O O . SER A 1 171 ? 9.613 -5.893 0.090 1.00 87.88 171 SER A O 1
ATOM 1418 N N . THR A 1 172 ? 11.267 -6.186 1.593 1.00 85.69 172 THR A N 1
ATOM 1419 C CA . THR A 1 172 ? 10.842 -7.496 2.114 1.00 85.69 172 THR A CA 1
ATOM 1420 C C . THR A 1 172 ? 10.275 -7.396 3.535 1.00 85.69 172 THR A C 1
ATOM 1422 O O . THR A 1 172 ? 9.780 -8.383 4.071 1.00 85.69 172 THR A O 1
ATOM 1425 N N . ASP A 1 173 ? 10.338 -6.207 4.149 1.00 79.56 173 ASP A N 1
ATOM 1426 C CA . ASP A 1 173 ? 9.750 -5.894 5.458 1.00 79.56 173 ASP A CA 1
ATOM 1427 C C . ASP A 1 173 ? 8.742 -4.744 5.332 1.00 79.56 173 ASP A C 1
ATOM 1429 O O . ASP A 1 173 ? 8.944 -3.796 4.568 1.00 79.56 173 ASP A O 1
ATOM 1433 N N . TYR A 1 174 ? 7.681 -4.794 6.130 1.00 74.94 174 TYR A N 1
ATOM 1434 C CA . TYR A 1 174 ? 6.582 -3.828 6.120 1.00 74.94 174 TYR A CA 1
ATOM 1435 C C . TYR A 1 174 ? 6.381 -3.247 7.523 1.00 74.94 174 TYR A C 1
ATOM 1437 O O . TYR A 1 174 ? 5.309 -3.343 8.125 1.00 74.94 174 TYR A O 1
ATOM 1445 N N . ARG A 1 175 ? 7.451 -2.663 8.083 1.00 65.00 175 ARG A N 1
ATOM 1446 C CA . ARG A 1 175 ? 7.449 -2.126 9.454 1.00 65.00 175 ARG A CA 1
ATOM 1447 C C . ARG A 1 175 ? 6.296 -1.157 9.679 1.00 65.00 175 ARG A C 1
ATOM 1449 O O . ARG A 1 175 ? 6.091 -0.228 8.901 1.00 65.00 175 ARG A O 1
ATOM 1456 N N . GLY A 1 176 ? 5.581 -1.353 10.786 1.00 65.50 176 GLY A N 1
ATOM 1457 C CA . GLY A 1 176 ? 4.454 -0.497 11.155 1.00 65.50 176 GLY A CA 1
ATOM 1458 C C . GLY A 1 176 ? 3.303 -0.546 10.150 1.00 65.50 176 GLY A C 1
ATOM 1459 O O . GLY A 1 176 ? 2.582 0.439 10.036 1.00 65.50 176 GLY A O 1
ATOM 1460 N N . LEU A 1 177 ? 3.159 -1.660 9.415 1.00 71.06 177 LEU A N 1
ATOM 1461 C CA . LEU A 1 177 ? 2.098 -1.882 8.426 1.00 71.06 177 LEU A CA 1
ATOM 1462 C C . LEU A 1 177 ? 2.195 -0.911 7.233 1.00 71.06 177 LEU A C 1
ATOM 1464 O O . LEU A 1 177 ? 1.236 -0.700 6.502 1.00 71.06 177 LEU A O 1
ATOM 1468 N N . ASN A 1 178 ? 3.369 -0.311 7.017 1.00 77.00 178 ASN A N 1
ATOM 1469 C CA . ASN A 1 178 ? 3.630 0.628 5.932 1.00 77.00 178 ASN A CA 1
ATOM 1470 C C . ASN A 1 178 ? 4.049 -0.118 4.655 1.00 77.00 178 ASN A C 1
ATOM 1472 O O . ASN A 1 178 ? 5.223 -0.130 4.281 1.00 77.00 178 ASN A O 1
ATOM 1476 N N . TYR A 1 179 ? 3.091 -0.775 4.013 1.00 82.75 179 TYR A N 1
ATOM 1477 C CA . TYR A 1 179 ? 3.309 -1.524 2.775 1.00 82.75 179 TYR A CA 1
ATOM 1478 C C . TYR A 1 179 ? 3.670 -0.589 1.608 1.00 82.75 179 TYR A C 1
ATOM 1480 O O . TYR A 1 179 ? 3.045 0.463 1.456 1.00 82.75 179 TYR A O 1
ATOM 1488 N N . PRO A 1 180 ? 4.667 -0.931 0.776 1.00 87.44 180 PRO A N 1
ATOM 1489 C CA . PRO A 1 180 ? 5.048 -0.129 -0.373 1.00 87.44 180 PRO A CA 1
ATOM 1490 C C . PRO A 1 180 ? 4.041 -0.283 -1.516 1.00 87.44 180 PRO A C 1
ATOM 1492 O O . PRO A 1 180 ? 3.229 -1.213 -1.558 1.00 87.44 180 PRO A O 1
ATOM 1495 N N . ILE A 1 181 ? 4.155 0.628 -2.478 1.00 92.88 181 ILE A N 1
ATOM 1496 C CA . ILE A 1 181 ? 3.575 0.448 -3.806 1.00 92.88 181 ILE A CA 1
ATOM 1497 C C . ILE A 1 181 ? 4.599 -0.225 -4.719 1.00 92.88 181 ILE A C 1
ATOM 1499 O O . ILE A 1 181 ? 5.802 0.002 -4.598 1.00 92.88 181 ILE A O 1
ATOM 1503 N N . GLU A 1 182 ? 4.111 -1.042 -5.636 1.00 93.00 182 GLU A N 1
ATOM 1504 C CA . GLU A 1 182 ? 4.893 -1.747 -6.641 1.00 93.00 182 GLU A CA 1
ATOM 1505 C C . GLU A 1 182 ? 4.612 -1.088 -7.992 1.00 93.00 182 GLU A C 1
ATOM 1507 O O . GLU A 1 182 ? 3.457 -0.905 -8.370 1.00 93.00 182 GLU A O 1
ATOM 1512 N N . VAL A 1 183 ? 5.659 -0.700 -8.720 1.00 95.50 183 VAL A N 1
ATOM 1513 C CA . VAL A 1 183 ? 5.521 -0.047 -10.028 1.00 95.50 183 VAL A CA 1
ATOM 1514 C C . VAL A 1 183 ? 6.181 -0.917 -11.081 1.00 95.50 183 VAL A C 1
ATOM 1516 O O . VAL A 1 183 ? 7.305 -1.381 -10.901 1.00 95.50 183 VAL A O 1
ATOM 1519 N N . SER A 1 184 ? 5.498 -1.104 -12.205 1.00 95.56 184 SER A N 1
ATOM 1520 C CA . SER A 1 184 ? 6.053 -1.760 -13.385 1.00 95.56 184 SER A CA 1
ATOM 1521 C C . SER A 1 184 ? 5.826 -0.910 -14.629 1.00 95.56 184 SER A C 1
ATOM 1523 O O . SER A 1 184 ? 4.862 -0.150 -14.715 1.00 95.56 184 SER A O 1
ATOM 1525 N N . ALA A 1 185 ? 6.736 -1.029 -15.590 1.00 97.38 185 ALA A N 1
ATOM 1526 C CA . ALA A 1 185 ? 6.667 -0.345 -16.870 1.00 97.38 185 ALA A CA 1
ATOM 1527 C C . ALA A 1 185 ? 6.846 -1.373 -17.980 1.00 97.38 185 ALA A C 1
ATOM 1529 O O . ALA A 1 185 ? 7.783 -2.162 -17.914 1.00 97.38 185 ALA A O 1
ATOM 1530 N N . LYS A 1 186 ? 5.981 -1.346 -18.994 1.00 97.19 186 LYS A N 1
ATOM 1531 C CA . LYS A 1 186 ? 6.123 -2.178 -20.194 1.00 97.19 186 LYS A CA 1
ATOM 1532 C C . LYS A 1 186 ? 5.796 -1.402 -21.457 1.00 97.19 186 LYS A C 1
ATOM 1534 O O . LYS A 1 186 ? 5.005 -0.455 -21.432 1.00 97.19 186 LYS A O 1
ATOM 1539 N N . LEU A 1 187 ? 6.368 -1.823 -22.578 1.00 97.88 187 LEU A N 1
ATOM 1540 C CA . LEU A 1 187 ? 6.009 -1.255 -23.869 1.00 97.88 187 LEU A CA 1
ATOM 1541 C C . LEU A 1 187 ? 4.554 -1.618 -24.204 1.00 97.88 187 LEU A C 1
ATOM 1543 O O . LEU A 1 187 ? 4.175 -2.782 -24.204 1.00 97.88 187 LEU A O 1
ATOM 1547 N N . TYR A 1 188 ? 3.729 -0.608 -24.471 1.00 96.94 188 TYR A N 1
ATOM 1548 C CA . TYR A 1 188 ? 2.319 -0.790 -24.826 1.00 96.94 188 TYR A CA 1
ATOM 1549 C C . TYR A 1 188 ? 2.091 -0.649 -26.330 1.00 96.94 188 TYR A C 1
ATOM 1551 O O . TYR A 1 188 ? 1.327 -1.398 -26.932 1.00 96.94 188 TYR A O 1
ATOM 1559 N N . HIS A 1 189 ? 2.752 0.330 -26.947 1.00 97.00 189 HIS A N 1
ATOM 1560 C CA . HIS A 1 189 ? 2.661 0.570 -28.381 1.00 97.00 189 HIS A CA 1
ATOM 1561 C C . HIS A 1 189 ? 3.919 1.279 -28.884 1.00 97.00 189 HIS A C 1
ATOM 1563 O O . HIS A 1 189 ? 4.433 2.175 -28.217 1.00 97.00 189 HIS A O 1
ATOM 1569 N N . PHE A 1 190 ? 4.389 0.912 -30.075 1.00 96.38 190 PHE A N 1
ATOM 1570 C CA . PHE A 1 190 ? 5.584 1.489 -30.689 1.00 96.38 190 PHE A CA 1
ATOM 1571 C C . PHE A 1 190 ? 5.285 1.880 -32.137 1.00 96.38 190 PHE A C 1
ATOM 1573 O O . PHE A 1 190 ? 5.150 1.020 -33.006 1.00 96.38 190 PHE A O 1
ATOM 1580 N N . SER A 1 191 ? 5.147 3.179 -32.388 1.00 92.62 191 SER A N 1
ATOM 1581 C CA . SER A 1 191 ? 4.986 3.752 -33.730 1.00 92.62 191 SER A CA 1
ATOM 1582 C C . SER A 1 191 ? 5.712 5.096 -33.794 1.00 92.62 191 SER A C 1
ATOM 1584 O O . SER A 1 191 ? 6.825 5.179 -33.290 1.00 92.62 191 SER A O 1
ATOM 1586 N N . SER A 1 192 ? 5.118 6.148 -34.370 1.00 89.62 192 SER A N 1
ATOM 1587 C CA . SER A 1 192 ? 5.710 7.496 -34.398 1.00 89.62 192 SER A CA 1
ATOM 1588 C C . SER A 1 192 ? 5.976 8.061 -33.000 1.00 89.62 192 SER A C 1
ATOM 1590 O O . SER A 1 192 ? 6.932 8.807 -32.814 1.00 89.62 192 SER A O 1
ATOM 1592 N N . ASN A 1 193 ? 5.162 7.659 -32.022 1.00 93.12 193 ASN A N 1
ATOM 1593 C CA . ASN A 1 193 ? 5.416 7.852 -30.602 1.00 93.12 193 ASN A CA 1
ATOM 1594 C C . ASN A 1 193 ? 5.442 6.494 -29.895 1.00 93.12 193 ASN A C 1
ATOM 1596 O O . ASN A 1 193 ? 4.735 5.553 -30.275 1.00 93.12 193 ASN A O 1
ATOM 1600 N N . VAL A 1 194 ? 6.224 6.420 -28.824 1.00 96.75 194 VAL A N 1
ATOM 1601 C CA . VAL A 1 194 ? 6.324 5.250 -27.956 1.00 96.75 194 VAL A CA 1
ATOM 1602 C C . VAL A 1 194 ? 5.362 5.429 -26.791 1.00 96.75 194 VAL A C 1
ATOM 1604 O O . VAL A 1 194 ? 5.408 6.436 -26.088 1.00 96.75 194 VAL A O 1
ATOM 1607 N N . LYS A 1 195 ? 4.476 4.457 -26.578 1.00 97.94 195 LYS A N 1
ATOM 1608 C CA . LYS A 1 195 ? 3.583 4.416 -25.420 1.00 97.94 195 LYS A CA 1
ATOM 1609 C C . LYS A 1 195 ? 4.062 3.344 -24.458 1.00 97.94 195 LYS A C 1
ATOM 1611 O O . LYS A 1 195 ? 4.147 2.173 -24.829 1.00 97.94 195 LYS A O 1
ATOM 1616 N N . VAL A 1 196 ? 4.333 3.745 -23.227 1.00 98.31 196 VAL A N 1
ATOM 1617 C CA . VAL A 1 196 ? 4.723 2.869 -22.122 1.00 98.31 196 VAL A CA 1
ATOM 1618 C C . VAL A 1 196 ? 3.549 2.787 -21.159 1.00 98.31 196 VAL A C 1
ATOM 1620 O O . VAL A 1 196 ? 3.027 3.815 -20.727 1.00 98.31 196 VAL A O 1
ATOM 1623 N N . LEU A 1 197 ? 3.122 1.570 -20.834 1.00 98.38 197 LEU A N 1
ATOM 1624 C CA . LEU A 1 197 ? 2.163 1.343 -19.764 1.00 98.38 197 LEU A CA 1
ATOM 1625 C C . LEU A 1 197 ? 2.919 1.336 -18.441 1.00 98.38 197 LEU A C 1
ATOM 1627 O O . LEU A 1 197 ? 3.741 0.449 -18.212 1.00 98.38 197 LEU A O 1
ATOM 1631 N N . ILE A 1 198 ? 2.613 2.304 -17.587 1.00 98.38 198 ILE A N 1
ATOM 1632 C CA . ILE A 1 198 ? 2.984 2.293 -16.177 1.00 98.38 198 ILE A CA 1
ATOM 1633 C C . ILE A 1 198 ? 1.822 1.666 -15.416 1.00 98.38 198 ILE A C 1
ATOM 1635 O O . ILE A 1 198 ? 0.692 2.138 -15.530 1.00 98.38 198 ILE A O 1
ATOM 1639 N N . HIS A 1 199 ? 2.098 0.609 -14.663 1.00 98.00 199 HIS A N 1
ATOM 1640 C CA . HIS A 1 199 ? 1.122 -0.048 -13.805 1.00 98.00 199 HIS A CA 1
ATOM 1641 C C . HIS A 1 199 ? 1.578 0.030 -12.351 1.00 98.00 199 HIS A C 1
ATOM 1643 O O . HIS A 1 199 ? 2.749 -0.243 -12.062 1.00 98.00 199 HIS A O 1
ATOM 1649 N N . VAL A 1 200 ? 0.664 0.409 -11.459 1.00 97.56 200 VAL A N 1
ATOM 1650 C CA . VAL A 1 200 ? 0.931 0.585 -10.032 1.00 97.56 200 VAL A CA 1
ATOM 1651 C C . VAL A 1 200 ? -0.004 -0.283 -9.196 1.00 97.56 200 VAL A C 1
ATOM 1653 O O . VAL A 1 200 ? -1.226 -0.144 -9.247 1.00 97.56 200 VAL A O 1
ATOM 1656 N N . ASP A 1 201 ? 0.604 -1.117 -8.363 1.00 94.88 201 ASP A N 1
ATOM 1657 C CA . ASP A 1 201 ? -0.043 -1.955 -7.362 1.00 94.88 201 ASP A CA 1
ATOM 1658 C C . ASP A 1 201 ? 0.330 -1.487 -5.947 1.00 94.88 201 ASP A C 1
ATOM 1660 O O . ASP A 1 201 ? 1.333 -0.807 -5.729 1.00 94.88 201 ASP A O 1
ATOM 1664 N N . HIS A 1 202 ? -0.459 -1.879 -4.950 1.00 92.00 202 HIS A N 1
ATOM 1665 C CA . HIS A 1 202 ? 0.004 -1.976 -3.571 1.00 92.00 202 HIS A CA 1
ATOM 1666 C C . HIS A 1 202 ? 0.541 -3.389 -3.359 1.00 92.00 202 HIS A C 1
ATOM 1668 O O . HIS A 1 202 ? 0.002 -4.341 -3.930 1.00 92.00 202 HIS A O 1
ATOM 1674 N N . ALA A 1 203 ? 1.509 -3.565 -2.457 1.00 87.00 203 ALA A N 1
ATOM 1675 C CA . ALA A 1 203 ? 2.020 -4.899 -2.117 1.00 87.00 203 ALA A CA 1
ATOM 1676 C C . ALA A 1 203 ? 0.898 -5.906 -1.770 1.00 87.00 203 ALA A C 1
ATOM 1678 O O . ALA A 1 203 ? 1.018 -7.099 -2.050 1.00 87.00 203 ALA A O 1
ATOM 1679 N N . ILE A 1 204 ? -0.218 -5.406 -1.227 1.00 86.94 204 ILE A N 1
ATOM 1680 C CA . ILE A 1 204 ? -1.417 -6.185 -0.876 1.00 86.94 204 ILE A CA 1
ATOM 1681 C C . ILE A 1 204 ? -2.588 -5.942 -1.857 1.00 86.94 204 ILE A C 1
ATOM 1683 O O . ILE A 1 204 ? -3.031 -6.873 -2.527 1.00 86.94 204 ILE A O 1
ATOM 1687 N N . ASN A 1 205 ? -3.082 -4.699 -1.961 1.00 90.69 205 ASN A N 1
ATOM 1688 C CA . ASN A 1 205 ? -4.234 -4.311 -2.784 1.00 90.69 205 ASN A CA 1
ATOM 1689 C C . ASN A 1 205 ? -3.830 -3.958 -4.224 1.00 90.69 205 ASN A C 1
ATOM 1691 O O . ASN A 1 205 ? -3.158 -2.959 -4.478 1.00 90.69 205 ASN A O 1
ATOM 1695 N N . LYS A 1 206 ? -4.281 -4.745 -5.193 1.00 92.75 206 LYS A N 1
ATOM 1696 C CA . LYS A 1 206 ? -3.944 -4.501 -6.600 1.00 92.75 206 LYS A CA 1
ATOM 1697 C C . LYS A 1 206 ? -4.668 -3.286 -7.183 1.00 92.75 206 LYS A C 1
ATOM 1699 O O . LYS A 1 206 ? -5.680 -2.844 -6.636 1.00 92.75 206 LYS A O 1
ATOM 1704 N N . ASN A 1 207 ? -4.181 -2.816 -8.330 1.00 95.31 207 ASN A N 1
ATOM 1705 C CA . ASN A 1 207 ? -4.783 -1.773 -9.155 1.00 95.31 207 ASN A CA 1
ATOM 1706 C C . ASN A 1 207 ? -4.994 -0.479 -8.354 1.00 95.31 207 ASN A C 1
ATOM 1708 O O . ASN A 1 207 ? -6.112 -0.141 -7.947 1.00 95.31 207 ASN A O 1
ATOM 1712 N N . LEU A 1 208 ? -3.904 0.229 -8.052 1.00 95.62 208 LEU A N 1
ATOM 1713 C CA . LEU A 1 208 ? -3.996 1.485 -7.314 1.00 95.62 208 LEU A CA 1
ATOM 1714 C C . LEU A 1 208 ? -4.384 2.646 -8.223 1.00 95.62 208 LEU A C 1
ATOM 1716 O O . LEU A 1 208 ? -3.569 3.125 -9.009 1.00 95.62 208 LEU A O 1
ATOM 1720 N N . SER A 1 209 ? -5.597 3.156 -8.033 1.00 95.31 209 SER A N 1
ATOM 1721 C CA . SER A 1 209 ? -6.071 4.393 -8.650 1.00 95.31 209 SER A CA 1
ATOM 1722 C C . SER A 1 209 ? -5.482 5.643 -7.992 1.00 95.31 209 SER A C 1
ATOM 1724 O O . SER A 1 209 ? -4.974 5.612 -6.857 1.00 95.31 209 SER A O 1
ATOM 1726 N N . ASP A 1 210 ? -5.572 6.767 -8.707 1.00 96.06 210 ASP A N 1
ATOM 1727 C CA . ASP A 1 210 ? -5.200 8.107 -8.236 1.00 96.06 210 ASP A CA 1
ATOM 1728 C C . ASP A 1 210 ? -3.734 8.234 -7.790 1.00 96.06 210 ASP A C 1
ATOM 1730 O O . ASP A 1 210 ? -3.379 9.088 -6.971 1.00 96.06 210 ASP A O 1
ATOM 1734 N N . VAL A 1 211 ? -2.851 7.381 -8.312 1.00 98.06 211 VAL A N 1
ATOM 1735 C CA . VAL A 1 211 ? -1.410 7.489 -8.081 1.00 98.06 211 VAL A CA 1
ATOM 1736 C C . VAL A 1 211 ? -0.865 8.570 -8.999 1.00 98.06 211 VAL A C 1
ATOM 1738 O O . VAL A 1 211 ? -1.000 8.491 -10.220 1.00 98.06 211 VAL A O 1
ATOM 1741 N N . LYS A 1 212 ? -0.218 9.579 -8.418 1.00 98.19 212 LYS A N 1
ATOM 1742 C CA . LYS A 1 212 ? 0.400 10.676 -9.163 1.00 98.19 212 LYS A CA 1
ATOM 1743 C C . LYS A 1 212 ? 1.657 10.182 -9.860 1.00 98.19 212 LYS A C 1
ATOM 1745 O O . LYS A 1 212 ? 2.542 9.624 -9.214 1.00 98.19 212 LYS A O 1
ATOM 1750 N N . ILE A 1 213 ? 1.761 10.439 -11.158 1.00 98.44 213 ILE A N 1
ATOM 1751 C CA . ILE A 1 213 ? 2.933 10.081 -11.956 1.00 98.44 213 ILE A CA 1
ATOM 1752 C C . ILE A 1 213 ? 3.740 11.342 -12.268 1.00 98.44 213 ILE A C 1
ATOM 1754 O O . ILE A 1 213 ? 3.182 12.369 -12.662 1.00 98.44 213 ILE A O 1
ATOM 1758 N N . TYR A 1 214 ? 5.060 11.258 -12.119 1.00 97.94 214 TYR A N 1
ATOM 1759 C CA . TYR A 1 214 ? 6.016 12.327 -12.408 1.00 97.94 214 TYR A CA 1
ATOM 1760 C C . TYR A 1 214 ? 7.167 11.818 -13.278 1.00 97.94 214 TYR A C 1
ATOM 1762 O O . TYR A 1 214 ? 7.521 10.640 -13.228 1.00 97.94 214 TYR A O 1
ATOM 1770 N N . LEU A 1 215 ? 7.798 12.730 -14.024 1.00 95.06 215 LEU A N 1
ATOM 1771 C CA . LEU A 1 215 ? 9.097 12.491 -14.658 1.00 95.06 215 LEU A CA 1
ATOM 1772 C C . LEU A 1 215 ? 10.207 13.094 -13.800 1.00 95.06 215 LEU A C 1
ATOM 1774 O O . LEU A 1 215 ? 10.116 14.253 -13.394 1.00 95.06 215 LEU A O 1
ATOM 1778 N N . ASN A 1 216 ? 11.283 12.336 -13.594 1.00 91.75 216 ASN A N 1
ATOM 1779 C CA . ASN A 1 216 ? 12.514 12.720 -12.888 1.00 91.75 216 ASN A CA 1
ATOM 1780 C C . ASN A 1 216 ? 12.380 13.000 -11.379 1.00 91.75 216 ASN A C 1
ATOM 1782 O O . ASN A 1 216 ? 13.185 12.488 -10.610 1.00 91.75 216 ASN A O 1
ATOM 1786 N N . LYS A 1 217 ? 11.415 13.812 -10.936 1.00 92.31 217 LYS A N 1
ATOM 1787 C CA . LYS A 1 217 ? 11.249 14.170 -9.519 1.00 92.31 217 LYS A CA 1
ATOM 1788 C C . LYS A 1 217 ? 9.789 14.460 -9.160 1.00 92.31 217 LYS A C 1
ATOM 1790 O O . LYS A 1 217 ? 9.070 15.005 -9.998 1.00 92.31 217 LYS A O 1
ATOM 1795 N N . PRO A 1 218 ? 9.352 14.163 -7.922 1.00 91.31 218 PRO A N 1
ATOM 1796 C CA . PRO A 1 218 ? 7.997 14.445 -7.451 1.00 91.31 218 PRO A CA 1
ATOM 1797 C C . PRO A 1 218 ? 7.826 15.925 -7.056 1.00 91.31 218 PRO A C 1
ATOM 1799 O O . PRO A 1 218 ? 7.347 16.245 -5.973 1.00 91.31 218 PRO A O 1
ATOM 1802 N N . GLU A 1 219 ? 8.251 16.847 -7.922 1.00 89.69 219 GLU A N 1
ATOM 1803 C CA . GLU A 1 219 ? 8.137 18.291 -7.707 1.00 89.69 219 GLU A CA 1
ATOM 1804 C C . GLU A 1 219 ? 7.259 18.920 -8.792 1.00 89.69 219 GLU A C 1
ATOM 1806 O O . GLU A 1 219 ? 7.420 18.647 -9.982 1.00 89.69 219 GLU A O 1
ATOM 1811 N N . GLY A 1 220 ? 6.351 19.808 -8.388 1.00 87.62 220 GLY A N 1
ATOM 1812 C CA . GLY A 1 220 ? 5.440 20.491 -9.304 1.00 87.62 220 GLY A CA 1
ATOM 1813 C C . GLY A 1 220 ? 4.196 19.669 -9.654 1.00 87.62 220 GLY A C 1
ATOM 1814 O O . GLY A 1 220 ? 3.691 18.890 -8.844 1.00 87.62 220 GLY A O 1
ATOM 1815 N N . LYS A 1 221 ? 3.647 19.899 -10.851 1.00 93.44 221 LYS A N 1
ATOM 1816 C CA . LYS A 1 221 ? 2.406 19.258 -11.305 1.00 93.44 221 LYS A CA 1
ATOM 1817 C C . LYS A 1 221 ? 2.705 17.844 -11.834 1.00 93.44 221 LYS A C 1
ATOM 1819 O O . LYS A 1 221 ? 3.594 17.723 -12.677 1.00 93.44 221 LYS A O 1
ATOM 1824 N N . PRO A 1 222 ? 1.970 16.799 -11.402 1.00 97.19 222 PRO A N 1
ATOM 1825 C CA . PRO A 1 222 ? 2.113 15.467 -11.982 1.00 97.19 222 PRO A CA 1
ATOM 1826 C C . PRO A 1 222 ? 1.759 15.480 -13.472 1.00 97.19 222 PRO A C 1
ATOM 1828 O O . PRO A 1 222 ? 0.921 16.269 -13.919 1.00 97.19 222 PRO A O 1
ATOM 1831 N N . ILE A 1 223 ? 2.378 14.582 -14.237 1.00 97.19 223 ILE A N 1
ATOM 1832 C CA . ILE A 1 223 ? 2.071 14.407 -15.664 1.00 97.19 223 ILE A CA 1
ATOM 1833 C C . ILE A 1 223 ? 0.720 13.713 -15.876 1.00 97.19 223 ILE A C 1
ATOM 1835 O O . ILE A 1 223 ? 0.111 13.870 -16.929 1.00 97.19 223 ILE A O 1
ATOM 1839 N N . GLY A 1 224 ? 0.240 12.986 -14.865 1.00 97.56 224 GLY A N 1
ATOM 1840 C CA . GLY A 1 224 ? -1.054 12.324 -14.871 1.00 97.56 224 GLY A CA 1
ATOM 1841 C C . GLY A 1 224 ? -1.275 11.466 -13.631 1.00 97.56 224 GLY A C 1
ATOM 1842 O O . GLY A 1 224 ? -0.493 11.518 -12.677 1.00 97.56 224 GLY A O 1
ATOM 1843 N N . PHE A 1 225 ? -2.357 10.696 -13.668 1.00 98.31 225 PHE A N 1
ATOM 1844 C CA . PHE A 1 225 ? -2.821 9.837 -12.584 1.00 98.31 225 PHE A CA 1
ATOM 1845 C C . PHE A 1 225 ? -3.133 8.448 -13.137 1.00 98.31 225 PHE A C 1
ATOM 1847 O O . PHE A 1 225 ? -3.513 8.333 -14.306 1.00 98.31 225 PHE A O 1
ATOM 1854 N N . THR A 1 226 ? -2.969 7.414 -12.318 1.00 98.56 226 THR A N 1
ATOM 1855 C CA . THR A 1 226 ? -3.445 6.073 -12.668 1.00 98.56 226 THR A CA 1
ATOM 1856 C C . THR A 1 226 ? -4.970 6.002 -12.666 1.00 98.56 226 THR A C 1
ATOM 1858 O O . THR A 1 226 ? -5.628 6.650 -11.851 1.00 98.56 226 THR A O 1
ATOM 1861 N N . ASP A 1 227 ? -5.521 5.209 -13.582 1.00 98.00 227 ASP A N 1
ATOM 1862 C CA . ASP A 1 227 ? -6.944 4.872 -13.630 1.00 98.00 227 ASP A CA 1
ATOM 1863 C C . ASP A 1 227 ? -7.346 3.839 -12.554 1.00 98.00 227 ASP A C 1
ATOM 1865 O O . ASP A 1 227 ? -6.517 3.377 -11.765 1.00 98.00 227 ASP A O 1
ATOM 1869 N N . ASP A 1 228 ? -8.622 3.442 -12.542 1.00 95.56 228 ASP A N 1
ATOM 1870 C CA . ASP A 1 228 ? -9.182 2.446 -11.610 1.00 95.56 228 ASP A CA 1
ATOM 1871 C C . ASP A 1 228 ? -8.526 1.057 -11.711 1.00 95.56 228 ASP A C 1
ATOM 1873 O O . ASP A 1 228 ? -8.652 0.227 -10.810 1.00 95.56 228 ASP A O 1
ATOM 1877 N N . TYR A 1 229 ? -7.796 0.798 -12.797 1.00 96.75 229 TYR A N 1
ATOM 1878 C CA . TYR A 1 229 ? -7.050 -0.433 -13.038 1.00 96.75 229 TYR A CA 1
ATOM 1879 C C . TYR A 1 229 ? -5.554 -0.271 -12.728 1.00 96.75 229 TYR A C 1
ATOM 1881 O O . TYR A 1 229 ? -4.753 -1.128 -13.100 1.00 96.75 229 TYR A O 1
ATOM 1889 N N . GLY A 1 230 ? -5.159 0.821 -12.068 1.00 97.69 230 GLY A N 1
ATOM 1890 C CA . GLY A 1 230 ? -3.774 1.108 -11.709 1.00 97.69 230 GLY A CA 1
ATOM 1891 C C . GLY A 1 230 ? -2.889 1.506 -12.885 1.00 97.69 230 GLY A C 1
ATOM 1892 O O . GLY A 1 230 ? -1.667 1.454 -12.764 1.00 97.69 230 GLY A O 1
ATOM 1893 N N . ASN A 1 231 ? -3.466 1.885 -14.028 1.00 98.50 231 ASN A N 1
ATOM 1894 C CA . ASN A 1 231 ? -2.727 2.106 -15.265 1.00 98.50 231 ASN A CA 1
ATOM 1895 C C . ASN A 1 231 ? -2.573 3.587 -15.608 1.00 98.50 231 ASN A C 1
ATOM 1897 O O . ASN A 1 231 ? -3.501 4.381 -15.486 1.00 98.50 231 ASN A O 1
ATOM 1901 N N . TYR A 1 232 ? -1.406 3.941 -16.138 1.00 98.56 232 TYR A N 1
ATOM 1902 C CA . TYR A 1 232 ? -1.146 5.222 -16.781 1.00 98.56 232 TYR A CA 1
ATOM 1903 C C . TYR A 1 232 ? -0.350 5.007 -18.074 1.00 98.56 232 TYR A C 1
ATOM 1905 O O . TYR A 1 232 ? 0.666 4.312 -18.084 1.00 98.56 232 TYR A O 1
ATOM 1913 N N . ILE A 1 233 ? -0.793 5.615 -19.179 1.00 98.44 233 ILE A N 1
ATOM 1914 C CA . ILE A 1 233 ? -0.100 5.524 -20.471 1.00 98.44 233 ILE A CA 1
ATOM 1915 C C . ILE A 1 233 ? 0.805 6.742 -20.648 1.00 98.44 233 ILE A C 1
ATOM 1917 O O . ILE A 1 233 ? 0.352 7.844 -20.962 1.00 98.44 233 ILE A O 1
ATOM 1921 N N . LEU A 1 234 ? 2.108 6.520 -20.514 1.00 97.81 234 LEU A N 1
ATOM 1922 C CA . LEU A 1 234 ? 3.130 7.520 -20.781 1.00 97.81 234 LEU A CA 1
ATOM 1923 C C . LEU A 1 234 ? 3.469 7.537 -22.276 1.00 97.81 234 LEU A C 1
ATOM 1925 O O . LEU A 1 234 ? 3.800 6.502 -22.848 1.00 97.81 234 LEU A O 1
ATOM 1929 N N . THR A 1 235 ? 3.421 8.711 -22.905 1.00 97.31 235 THR A N 1
ATOM 1930 C CA . THR A 1 235 ? 3.822 8.890 -24.310 1.00 97.31 235 THR A CA 1
ATOM 1931 C C . THR A 1 235 ? 5.182 9.580 -24.384 1.00 97.31 235 THR A C 1
ATOM 1933 O O . THR A 1 235 ? 5.361 10.648 -23.802 1.00 97.31 235 THR A O 1
ATOM 1936 N N . LEU A 1 236 ? 6.126 8.972 -25.102 1.00 96.62 236 LEU A N 1
ATOM 1937 C CA . LEU A 1 236 ? 7.511 9.415 -25.262 1.00 96.62 236 LEU A CA 1
ATOM 1938 C C . LEU A 1 236 ? 7.902 9.432 -26.750 1.00 96.62 236 LEU A C 1
ATOM 1940 O O . LEU A 1 236 ? 7.331 8.675 -27.542 1.00 96.62 236 LEU A O 1
ATOM 1944 N N . PRO A 1 237 ? 8.887 10.253 -27.151 1.00 94.50 237 PRO A N 1
ATOM 1945 C CA . PRO A 1 237 ? 9.475 10.157 -28.483 1.00 94.50 237 PRO A CA 1
ATOM 1946 C C . PRO A 1 237 ? 10.260 8.844 -28.657 1.00 94.50 237 PRO A C 1
ATOM 1948 O O . PRO A 1 237 ? 10.731 8.245 -27.687 1.00 94.50 237 PRO A O 1
ATOM 1951 N N . ILE A 1 238 ? 10.431 8.398 -29.905 1.00 91.19 238 ILE A N 1
ATOM 1952 C CA . ILE A 1 238 ? 11.356 7.298 -30.226 1.00 91.19 238 ILE A CA 1
ATOM 1953 C C . ILE A 1 238 ? 12.774 7.702 -29.809 1.00 91.19 238 ILE A C 1
ATOM 1955 O O . ILE A 1 238 ? 13.165 8.856 -29.987 1.00 91.19 238 ILE A O 1
ATOM 1959 N N . ASN A 1 239 ? 13.551 6.744 -29.295 1.00 85.12 239 ASN A N 1
ATOM 1960 C CA . ASN A 1 239 ? 14.925 6.974 -28.853 1.00 85.12 239 ASN A CA 1
ATOM 1961 C C . ASN A 1 239 ? 15.036 8.070 -27.773 1.00 85.12 239 ASN A C 1
ATOM 1963 O O . ASN A 1 239 ? 16.030 8.793 -27.711 1.00 85.12 239 ASN A O 1
ATOM 1967 N N . ASN A 1 240 ? 14.018 8.187 -26.906 1.00 88.69 240 ASN A N 1
ATOM 1968 C CA . ASN A 1 240 ? 14.057 9.055 -25.723 1.00 88.69 240 ASN A CA 1
ATOM 1969 C C . ASN A 1 240 ? 15.243 8.719 -24.797 1.00 88.69 240 ASN A C 1
ATOM 1971 O O . ASN A 1 240 ? 15.651 9.545 -23.984 1.00 88.69 240 ASN A O 1
ATOM 1975 N N . GLY A 1 241 ? 15.794 7.505 -24.913 1.00 92.56 241 GLY A N 1
ATOM 1976 C CA . GLY A 1 241 ? 16.880 7.024 -24.080 1.00 92.56 241 GLY A CA 1
ATOM 1977 C C . GLY A 1 241 ? 16.379 6.698 -22.680 1.00 92.56 241 GLY A C 1
ATOM 1978 O O . GLY A 1 241 ? 15.307 6.113 -22.505 1.00 92.56 241 GLY A O 1
ATOM 1979 N N . PHE A 1 242 ? 17.170 7.053 -21.675 1.00 95.38 242 PHE A N 1
ATOM 1980 C CA . PHE A 1 242 ? 16.830 6.779 -20.288 1.00 95.38 242 PHE A CA 1
ATOM 1981 C C . PHE A 1 242 ? 15.650 7.630 -19.807 1.00 95.38 242 PHE A C 1
ATOM 1983 O O . PHE A 1 242 ? 15.641 8.851 -19.965 1.00 95.38 242 PHE A O 1
ATOM 1990 N N . THR A 1 243 ? 14.706 6.990 -19.122 1.00 96.38 243 THR A N 1
ATOM 1991 C CA . THR A 1 243 ? 13.533 7.635 -18.531 1.00 96.38 243 THR A CA 1
ATOM 1992 C C . THR A 1 243 ? 13.397 7.238 -17.064 1.00 96.38 243 THR A C 1
ATOM 1994 O O . THR A 1 243 ? 13.404 6.051 -16.753 1.00 96.38 243 THR A O 1
ATOM 1997 N N . HIS A 1 244 ? 13.237 8.235 -16.187 1.00 96.38 244 HIS A N 1
ATOM 1998 C CA . HIS A 1 244 ? 12.940 8.050 -14.765 1.00 96.38 244 HIS A CA 1
ATOM 1999 C C . HIS A 1 244 ? 11.499 8.454 -14.479 1.00 96.38 244 HIS A C 1
ATOM 2001 O O . HIS A 1 244 ? 11.119 9.611 -14.709 1.00 96.38 244 HIS A O 1
ATOM 2007 N N . VAL A 1 245 ? 10.713 7.527 -13.941 1.00 97.12 245 VAL A N 1
ATOM 2008 C CA . VAL A 1 245 ? 9.340 7.776 -13.503 1.00 97.12 245 VAL A CA 1
ATOM 2009 C C . VAL A 1 245 ? 9.260 7.645 -11.988 1.00 97.12 245 VAL A C 1
ATOM 2011 O O . VAL A 1 245 ? 9.808 6.715 -11.396 1.00 97.12 245 VAL A O 1
ATOM 2014 N N . VAL A 1 246 ? 8.535 8.575 -11.367 1.00 97.62 246 VAL A N 1
ATOM 2015 C CA . VAL A 1 246 ? 8.211 8.537 -9.938 1.00 97.62 246 VAL A CA 1
ATOM 2016 C C . VAL A 1 246 ? 6.704 8.405 -9.789 1.00 97.62 246 VAL A C 1
ATOM 2018 O O . VAL A 1 246 ? 5.956 9.250 -10.286 1.00 97.62 246 VAL A O 1
ATOM 2021 N N . ALA A 1 247 ? 6.265 7.353 -9.105 1.00 97.69 247 ALA A N 1
ATOM 2022 C CA . ALA A 1 247 ? 4.879 7.153 -8.717 1.00 97.69 247 ALA A CA 1
ATOM 2023 C C . ALA A 1 247 ? 4.703 7.553 -7.249 1.00 97.69 247 ALA A C 1
ATOM 2025 O O . ALA A 1 247 ? 5.485 7.134 -6.392 1.00 97.69 247 ALA A O 1
ATOM 2026 N N . VAL A 1 248 ? 3.687 8.365 -6.961 1.00 97.25 248 VAL A N 1
ATOM 2027 C CA . VAL A 1 248 ? 3.392 8.867 -5.617 1.00 97.25 248 VAL A CA 1
ATOM 2028 C C . VAL A 1 248 ? 1.927 8.609 -5.283 1.00 97.25 248 VAL A C 1
ATOM 2030 O O . VAL A 1 248 ? 1.033 9.243 -5.849 1.00 97.25 248 VAL A O 1
ATOM 2033 N N . LYS A 1 249 ? 1.671 7.698 -4.339 1.00 95.75 249 LYS A N 1
ATOM 2034 C CA . LYS A 1 249 ? 0.356 7.565 -3.702 1.00 95.75 249 LYS A CA 1
ATOM 2035 C C . LYS A 1 249 ? 0.336 8.453 -2.469 1.00 95.75 249 LYS A C 1
ATOM 2037 O O . LYS A 1 249 ? 1.027 8.187 -1.483 1.00 95.75 249 LYS A O 1
ATOM 2042 N N . GLU A 1 250 ? -0.437 9.529 -2.544 1.00 92.56 250 GLU A N 1
ATOM 2043 C CA . GLU A 1 250 ? -0.703 10.356 -1.373 1.00 92.56 250 GLU A CA 1
ATOM 2044 C C . GLU A 1 250 ? -1.573 9.602 -0.374 1.00 92.56 250 GLU A C 1
ATOM 2046 O O . GLU A 1 250 ? -2.437 8.805 -0.741 1.00 92.56 250 GLU A O 1
ATOM 2051 N N . THR A 1 251 ? -1.317 9.869 0.899 1.00 88.69 251 THR A N 1
ATOM 2052 C CA . THR A 1 251 ? -1.994 9.243 2.027 1.00 88.69 251 THR A CA 1
ATOM 2053 C C . THR A 1 251 ? -2.498 10.323 2.972 1.00 88.69 251 THR A C 1
ATOM 2055 O O . THR A 1 251 ? -1.994 11.448 2.977 1.00 88.69 251 THR A O 1
ATOM 2058 N N . LEU A 1 252 ? -3.464 9.976 3.821 1.00 82.19 252 LEU A N 1
ATOM 2059 C CA . LEU A 1 252 ? -3.925 10.873 4.886 1.00 82.19 252 LEU A CA 1
ATOM 2060 C C . LEU A 1 252 ? -2.934 10.944 6.063 1.00 82.19 252 LEU A C 1
ATOM 2062 O O . LEU A 1 252 ? -3.171 11.663 7.028 1.00 82.19 252 LEU A O 1
ATOM 2066 N N . GLY A 1 253 ? -1.835 10.183 6.017 1.00 81.44 253 GLY A N 1
ATOM 2067 C CA . GLY A 1 253 ? -0.869 10.110 7.112 1.00 81.44 253 GLY A CA 1
ATOM 2068 C C . GLY A 1 253 ? -1.371 9.333 8.331 1.00 81.44 253 GLY A C 1
ATOM 2069 O O . GLY A 1 253 ? -0.691 9.316 9.352 1.00 81.44 253 GLY A O 1
ATOM 2070 N N . LEU A 1 254 ? -2.547 8.704 8.254 1.00 81.69 254 LEU A N 1
ATOM 2071 C CA . LEU A 1 254 ? -3.195 8.063 9.396 1.00 81.69 254 LEU A CA 1
ATOM 2072 C C . LEU A 1 254 ? -2.481 6.769 9.781 1.00 81.69 254 LEU A C 1
ATOM 2074 O O . LEU A 1 254 ? -2.107 5.967 8.927 1.00 81.69 254 LEU A O 1
ATOM 2078 N N . ILE A 1 255 ? -2.320 6.549 11.082 1.00 81.44 255 ILE A N 1
ATOM 2079 C CA . ILE A 1 255 ? -1.802 5.296 11.631 1.00 81.44 255 ILE A CA 1
ATOM 2080 C C . ILE A 1 255 ? -2.993 4.546 12.236 1.00 81.44 255 ILE A C 1
ATOM 2082 O O . ILE A 1 255 ? -3.723 5.154 13.023 1.00 81.44 255 ILE A O 1
ATOM 2086 N N . PRO A 1 256 ? -3.208 3.260 11.895 1.00 82.38 256 PRO A N 1
ATOM 2087 C CA . PRO A 1 256 ? -4.270 2.466 12.498 1.00 82.38 256 PRO A CA 1
ATOM 2088 C C . PRO A 1 256 ? -4.186 2.495 14.033 1.00 82.38 256 PRO A C 1
ATOM 2090 O O . PRO A 1 256 ? -3.110 2.236 14.584 1.00 82.38 256 PRO A O 1
ATOM 2093 N N . PRO A 1 257 ? -5.289 2.798 14.739 1.00 82.56 257 PRO A N 1
ATOM 2094 C CA . PRO A 1 257 ? -5.330 2.730 16.195 1.00 82.56 257 PRO A CA 1
ATOM 2095 C C . PRO A 1 257 ? -5.049 1.318 16.722 1.00 82.56 257 PRO A C 1
ATOM 2097 O O . PRO A 1 257 ? -5.207 0.319 16.013 1.00 82.56 257 PRO A O 1
ATOM 2100 N N . VAL A 1 258 ? -4.683 1.219 18.000 1.00 76.06 258 VAL A N 1
ATOM 2101 C CA . VAL A 1 258 ? -4.575 -0.075 18.695 1.00 76.06 258 VAL A CA 1
ATOM 2102 C C . VAL A 1 258 ? -5.934 -0.791 18.667 1.00 76.06 258 VAL A C 1
ATOM 2104 O O . VAL A 1 258 ? -6.970 -0.140 18.686 1.00 76.06 258 VAL A O 1
ATOM 2107 N N . GLY A 1 259 ? -5.954 -2.121 18.557 1.00 72.75 259 GLY A N 1
ATOM 2108 C CA . GLY A 1 259 ? -7.215 -2.860 18.402 1.00 72.75 259 GLY A CA 1
ATOM 2109 C C . GLY A 1 259 ? -7.845 -2.736 17.008 1.00 72.75 259 GLY A C 1
ATOM 2110 O O . GLY A 1 259 ? -9.004 -3.090 16.827 1.00 72.75 259 GLY A O 1
ATOM 2111 N N . SER A 1 260 ? -7.108 -2.252 16.004 1.00 84.12 260 SER A N 1
ATOM 2112 C CA . SER A 1 260 ? -7.538 -2.370 14.606 1.00 84.12 260 SER A CA 1
ATOM 2113 C C . SER A 1 260 ? -7.345 -3.799 14.099 1.00 84.12 260 SER A C 1
ATOM 2115 O O . SER A 1 260 ? -6.294 -4.405 14.308 1.00 84.12 260 SER A O 1
ATOM 2117 N N . GLY A 1 261 ? -8.350 -4.320 13.401 1.00 85.06 261 GLY A N 1
ATOM 2118 C CA . GLY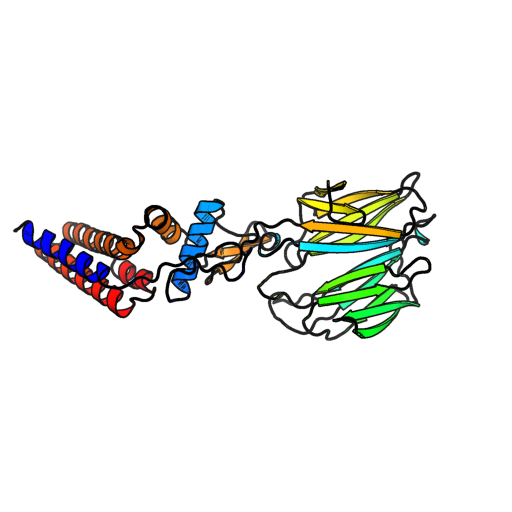 A 1 261 ? -8.285 -5.575 12.661 1.00 85.06 261 GLY A CA 1
ATOM 2119 C C . GLY A 1 261 ? -8.134 -5.324 11.165 1.00 85.06 261 GLY A C 1
ATOM 2120 O O . GLY A 1 261 ? -8.547 -4.282 10.656 1.00 85.06 261 GLY A O 1
ATOM 2121 N N . ILE A 1 262 ? -7.555 -6.290 10.459 1.00 87.56 262 ILE A N 1
ATOM 2122 C CA . ILE A 1 262 ? -7.550 -6.297 8.996 1.00 87.56 262 ILE A CA 1
ATOM 2123 C C . ILE A 1 262 ? -8.850 -6.952 8.548 1.00 87.56 262 ILE A C 1
ATOM 2125 O O . ILE A 1 262 ? -9.180 -8.053 8.989 1.00 87.56 262 ILE A O 1
ATOM 2129 N N . VAL A 1 263 ? -9.580 -6.261 7.688 1.00 89.06 263 VAL A N 1
ATOM 2130 C CA . VAL A 1 263 ? -10.847 -6.709 7.117 1.00 89.06 263 VAL A CA 1
ATOM 2131 C C . VAL A 1 263 ? -10.781 -6.618 5.602 1.00 89.06 263 VAL A C 1
ATOM 2133 O O . VAL A 1 263 ? -9.982 -5.866 5.046 1.00 89.06 263 VAL A O 1
ATOM 2136 N N . GLU A 1 264 ? -11.637 -7.376 4.935 1.00 91.50 264 GLU A N 1
ATOM 2137 C CA . GLU A 1 264 ? -11.849 -7.267 3.499 1.00 91.50 264 GLU A CA 1
ATOM 2138 C C . GLU A 1 264 ? -13.116 -6.444 3.240 1.00 91.50 264 GLU A C 1
ATOM 2140 O O . GLU A 1 264 ? -14.175 -6.708 3.810 1.00 91.50 264 GLU A O 1
ATOM 2145 N N . VAL A 1 265 ? -12.994 -5.412 2.408 1.00 89.19 265 VAL A N 1
ATOM 2146 C CA . VAL A 1 265 ? -14.076 -4.515 2.001 1.00 89.19 265 VAL A CA 1
ATOM 2147 C C . VAL A 1 265 ? -14.016 -4.378 0.486 1.00 89.19 265 VAL A C 1
ATOM 2149 O O . VAL A 1 265 ? -13.067 -3.803 -0.042 1.00 89.19 265 VAL A O 1
ATOM 2152 N N . ASN A 1 266 ? -15.038 -4.881 -0.211 1.00 89.25 266 ASN A N 1
ATOM 2153 C CA . ASN A 1 266 ? -15.120 -4.864 -1.678 1.00 89.25 266 ASN A CA 1
ATOM 2154 C C . ASN A 1 266 ? -13.857 -5.449 -2.347 1.00 89.25 266 ASN A C 1
ATOM 2156 O O . ASN A 1 266 ? -13.219 -4.774 -3.155 1.00 89.25 266 ASN A O 1
ATOM 2160 N N . ASP A 1 267 ? -13.466 -6.667 -1.956 1.00 88.31 267 ASP A N 1
ATOM 2161 C CA . ASP A 1 267 ? -12.289 -7.393 -2.469 1.00 88.31 267 ASP A CA 1
ATOM 2162 C C . ASP A 1 267 ? -10.938 -6.671 -2.258 1.00 88.31 267 ASP A C 1
ATOM 2164 O O . ASP A 1 267 ? -9.938 -6.948 -2.927 1.00 88.31 267 ASP A O 1
ATOM 2168 N N . ARG A 1 268 ? -10.894 -5.708 -1.327 1.00 90.44 268 ARG A N 1
ATOM 2169 C CA . ARG A 1 268 ? -9.681 -4.987 -0.920 1.00 90.44 268 ARG A CA 1
ATOM 2170 C C . ARG A 1 268 ? -9.497 -5.090 0.582 1.00 90.44 268 ARG A C 1
ATOM 2172 O O . ARG A 1 268 ? -10.452 -4.998 1.348 1.00 90.44 268 ARG A O 1
ATOM 2179 N N . TYR A 1 269 ? -8.255 -5.213 1.022 1.00 91.12 269 TYR A N 1
ATOM 2180 C CA . TYR A 1 269 ? -7.939 -5.207 2.441 1.00 91.12 269 TYR A CA 1
ATOM 2181 C C . TYR A 1 269 ? -7.931 -3.778 2.989 1.00 91.12 269 TYR A C 1
ATOM 2183 O O . TYR A 1 269 ? -7.415 -2.848 2.361 1.00 91.12 269 TYR A O 1
ATOM 2191 N N . ALA A 1 270 ? -8.456 -3.613 4.196 1.00 92.12 270 ALA A N 1
ATOM 2192 C CA . ALA A 1 270 ? -8.465 -2.365 4.947 1.00 92.12 270 ALA A CA 1
ATOM 2193 C C . ALA A 1 270 ? -8.257 -2.637 6.443 1.00 92.12 270 ALA A C 1
ATOM 2195 O O . ALA A 1 270 ? -8.502 -3.740 6.930 1.00 92.12 270 ALA A O 1
ATOM 2196 N N . PHE A 1 271 ? -7.841 -1.618 7.191 1.00 89.81 271 PHE A N 1
ATOM 2197 C CA . PHE A 1 271 ? -7.953 -1.617 8.645 1.00 89.81 271 PHE A CA 1
ATOM 2198 C C . PHE A 1 271 ? -9.342 -1.150 9.052 1.00 89.81 271 PHE A C 1
ATOM 2200 O O . PHE A 1 271 ? -9.830 -0.145 8.546 1.00 89.81 271 PHE A O 1
ATOM 2207 N N . ALA A 1 272 ? -9.956 -1.833 10.004 1.00 89.00 272 ALA A N 1
ATOM 2208 C CA . ALA A 1 272 ? -11.178 -1.386 10.654 1.00 89.00 272 ALA A CA 1
ATOM 2209 C C . ALA A 1 272 ? -11.050 -1.558 12.164 1.00 89.00 272 ALA A C 1
ATOM 2211 O O . ALA A 1 272 ? -10.186 -2.295 12.651 1.00 89.00 272 ALA A O 1
ATOM 2212 N N . ASN A 1 273 ? -11.911 -0.876 12.913 1.00 84.56 273 ASN A N 1
ATOM 2213 C CA . ASN A 1 273 ? -12.010 -1.125 14.341 1.00 84.56 273 ASN A CA 1
ATOM 2214 C C . ASN A 1 273 ? -12.431 -2.585 14.558 1.00 84.56 273 ASN A C 1
ATOM 2216 O O . ASN A 1 273 ? -13.395 -3.045 13.945 1.00 84.56 273 ASN A O 1
ATOM 2220 N N . HIS A 1 274 ? -11.718 -3.315 15.419 1.00 75.12 274 HIS A N 1
ATOM 2221 C CA . HIS A 1 274 ? -12.132 -4.661 15.811 1.00 75.12 274 HIS A CA 1
ATOM 2222 C C . HIS A 1 274 ? -13.486 -4.643 16.538 1.00 75.12 274 HIS A C 1
ATOM 2224 O O . HIS A 1 274 ? -14.221 -5.629 16.512 1.00 75.12 274 HIS A O 1
ATOM 2230 N N . TRP A 1 275 ? -13.839 -3.510 17.153 1.00 69.94 275 TRP A N 1
ATOM 2231 C CA . TRP A 1 275 ? -15.093 -3.320 17.869 1.00 69.94 275 TRP A CA 1
ATOM 2232 C C . TRP A 1 275 ? -16.099 -2.473 17.075 1.00 69.94 275 TRP A C 1
ATOM 2234 O O . TRP A 1 275 ? -15.708 -1.582 16.314 1.00 69.94 275 TRP A O 1
ATOM 2244 N N . PRO A 1 276 ? -17.415 -2.694 17.265 1.00 64.31 276 PRO A N 1
ATOM 2245 C CA . PRO A 1 276 ? -18.451 -1.912 16.602 1.00 64.31 276 PRO A CA 1
ATOM 2246 C C . PRO A 1 276 ? -18.296 -0.400 16.837 1.00 64.31 276 PRO A C 1
ATOM 2248 O O . PRO A 1 276 ? -17.968 0.033 17.945 1.00 64.31 276 PRO A O 1
ATOM 2251 N N . PRO A 1 277 ? -18.626 0.444 15.843 1.00 63.25 277 PRO A N 1
ATOM 2252 C CA . PRO A 1 277 ? -18.367 1.880 15.912 1.00 63.25 277 PRO A CA 1
ATOM 2253 C C . PRO A 1 277 ? -19.266 2.626 16.913 1.00 63.25 277 PRO A C 1
ATOM 2255 O O . PRO A 1 277 ? -19.028 3.799 17.189 1.00 63.25 277 PRO A O 1
ATOM 2258 N N . GLY A 1 278 ? -20.296 1.973 17.469 1.00 67.69 278 GLY A N 1
ATOM 2259 C CA . GLY A 1 278 ? -21.288 2.600 18.348 1.00 67.69 278 GLY A CA 1
ATOM 2260 C C . GLY A 1 278 ? -20.679 3.305 19.563 1.00 67.69 278 GLY A C 1
ATOM 2261 O O . GLY A 1 278 ? -21.088 4.418 19.890 1.00 67.69 278 GLY A O 1
ATOM 2262 N N . TYR A 1 279 ? -19.658 2.711 20.186 1.00 70.31 279 TYR A N 1
ATOM 2263 C CA . TYR A 1 279 ? -18.973 3.331 21.321 1.00 70.31 279 TYR A CA 1
ATOM 2264 C C . TYR A 1 279 ? -18.135 4.547 20.902 1.00 70.31 279 TYR A C 1
ATOM 2266 O O . TYR A 1 279 ? -18.201 5.596 21.541 1.00 70.31 279 TYR A O 1
ATOM 2274 N N . CYS A 1 280 ? -17.429 4.459 19.769 1.00 73.44 280 CYS A N 1
ATOM 2275 C CA . CYS A 1 280 ? -16.695 5.588 19.196 1.00 73.44 280 CYS A CA 1
ATOM 2276 C C . CYS A 1 280 ? -17.626 6.778 18.920 1.00 73.44 280 CYS A C 1
ATOM 2278 O O . CYS A 1 280 ? -17.304 7.902 19.291 1.00 73.44 280 CYS A O 1
ATOM 2280 N N . TYR A 1 281 ? -18.804 6.539 18.332 1.00 76.19 281 TY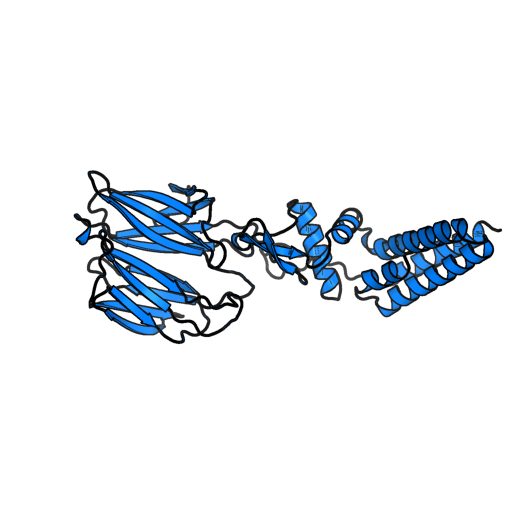R A N 1
ATOM 2281 C CA . TYR A 1 281 ? -19.785 7.601 18.077 1.00 76.19 281 TYR A CA 1
ATOM 2282 C C . TYR A 1 281 ? -20.332 8.235 19.361 1.00 76.19 281 TYR A C 1
ATOM 2284 O O . TYR A 1 281 ? -20.544 9.447 19.393 1.00 76.19 281 TYR A O 1
ATOM 2292 N N . LEU A 1 282 ? -20.525 7.447 20.424 1.00 76.69 282 LEU A N 1
ATOM 2293 C CA . LEU A 1 282 ? -20.953 7.956 21.731 1.00 76.69 282 LEU A CA 1
ATOM 2294 C C . LEU A 1 282 ? -19.888 8.859 22.381 1.00 76.69 282 LEU A C 1
ATOM 2296 O O . LEU A 1 282 ? -20.231 9.840 23.041 1.00 76.69 282 LEU A O 1
ATOM 2300 N N . ILE A 1 283 ? -18.605 8.550 22.174 1.00 76.94 283 ILE A N 1
ATOM 2301 C CA . ILE A 1 283 ? -17.470 9.312 22.712 1.00 76.94 283 ILE A CA 1
ATOM 2302 C C . ILE A 1 283 ? -17.349 10.700 22.071 1.00 76.94 283 ILE A C 1
ATOM 2304 O O . ILE A 1 283 ? -17.077 11.666 22.785 1.00 76.94 283 ILE A O 1
ATOM 2308 N N . ILE A 1 284 ? -17.551 10.820 20.752 1.00 77.75 284 ILE A N 1
ATOM 2309 C CA . ILE A 1 284 ? -17.315 12.056 19.977 1.00 77.75 284 ILE A CA 1
ATOM 2310 C C . ILE A 1 284 ? -17.895 13.324 20.641 1.00 77.75 284 ILE A C 1
ATOM 2312 O O . ILE A 1 284 ? -17.121 14.255 20.885 1.00 77.75 284 ILE A O 1
ATOM 2316 N N . PRO A 1 285 ? -19.199 13.416 20.983 1.00 82.50 285 PRO A N 1
ATOM 2317 C CA . PRO A 1 285 ? -19.756 14.637 21.569 1.00 82.50 285 PRO A CA 1
ATOM 2318 C C . PRO A 1 285 ? -19.147 14.973 22.937 1.00 82.50 285 PRO A C 1
ATOM 2320 O O . PRO A 1 285 ? -18.925 16.147 23.245 1.00 82.50 285 PRO A O 1
ATOM 2323 N N . LEU A 1 286 ? -18.835 13.963 23.752 1.00 77.12 286 LEU A N 1
ATOM 2324 C CA . LEU A 1 286 ? -18.214 14.164 25.063 1.00 77.12 286 LEU A CA 1
ATOM 2325 C C . LEU A 1 286 ? -16.749 14.588 24.932 1.00 77.12 286 LEU A C 1
ATOM 2327 O O . LEU A 1 286 ? -16.262 15.423 25.693 1.00 77.12 286 LEU A O 1
ATOM 2331 N N . TRP A 1 287 ? -16.045 14.050 23.941 1.00 76.00 287 TRP A N 1
ATOM 2332 C CA . TRP A 1 287 ? -14.674 14.427 23.630 1.00 76.00 287 TRP A CA 1
ATOM 2333 C C . TRP A 1 287 ? -14.582 15.876 23.135 1.00 76.00 287 TRP A C 1
ATOM 2335 O O . TRP A 1 287 ? -13.843 16.667 23.725 1.00 76.00 287 TRP A O 1
ATOM 2345 N N . ILE A 1 288 ? -15.400 16.263 22.147 1.00 79.06 288 ILE A N 1
ATOM 2346 C CA . ILE A 1 288 ? -15.436 17.630 21.589 1.00 79.06 288 ILE A CA 1
ATOM 2347 C C . ILE A 1 288 ? -15.760 18.666 22.672 1.00 79.06 288 ILE A C 1
ATOM 2349 O O . ILE A 1 288 ? -15.150 19.734 22.729 1.00 79.06 288 ILE A O 1
ATOM 2353 N N . THR A 1 289 ? -16.694 18.347 23.569 1.00 81.50 289 THR A N 1
ATOM 2354 C CA . THR A 1 289 ? -17.089 19.240 24.671 1.00 81.50 289 THR A CA 1
ATOM 2355 C C . THR A 1 289 ? -16.137 19.191 25.868 1.00 81.50 289 THR A C 1
ATOM 2357 O O . THR A 1 289 ? -16.356 19.902 26.847 1.00 81.50 289 THR A O 1
ATOM 2360 N N . LYS A 1 290 ? -15.074 18.374 25.810 1.00 77.12 290 LYS A N 1
ATOM 2361 C CA . LYS A 1 290 ? -14.155 18.106 26.928 1.00 77.12 290 LYS A CA 1
ATOM 2362 C C . LYS A 1 290 ? -14.884 17.629 28.188 1.00 77.12 290 LYS A C 1
ATOM 2364 O O . LYS A 1 290 ? -14.450 17.915 29.294 1.00 77.12 290 LYS A O 1
ATOM 2369 N N . THR A 1 291 ? -15.986 16.902 28.024 1.00 74.50 291 THR A N 1
ATOM 2370 C CA . THR A 1 291 ? -16.799 16.300 29.094 1.00 74.50 291 THR A CA 1
ATOM 2371 C C . THR A 1 291 ? -16.617 14.782 29.167 1.00 74.50 291 THR A C 1
ATOM 2373 O O . THR A 1 291 ? -17.385 14.090 29.826 1.00 74.50 291 THR A O 1
ATOM 2376 N N . ILE A 1 292 ? -15.582 14.238 28.520 1.00 71.12 292 ILE A N 1
ATOM 2377 C CA . ILE A 1 292 ? -15.344 12.792 28.418 1.00 71.12 292 ILE A CA 1
ATOM 2378 C C . ILE A 1 292 ? -15.258 12.066 29.763 1.00 71.12 292 ILE A C 1
ATOM 2380 O O . ILE A 1 292 ? -15.685 10.924 29.883 1.00 71.12 292 ILE A O 1
ATOM 2384 N N . TYR A 1 293 ? -14.792 12.747 30.803 1.00 68.19 293 TYR A N 1
ATOM 2385 C CA . TYR A 1 293 ? -14.737 12.212 32.161 1.00 68.19 293 TYR A CA 1
ATOM 2386 C C . TYR A 1 293 ? -16.131 11.947 32.769 1.00 68.19 293 TYR A C 1
ATOM 2388 O O . TYR A 1 293 ? -16.244 11.239 33.766 1.00 68.19 293 TYR A O 1
ATOM 2396 N N . TYR A 1 294 ? -17.206 12.459 32.156 1.00 72.19 294 TYR A N 1
ATOM 2397 C CA . TYR A 1 294 ? -18.588 12.117 32.494 1.00 72.19 294 TYR A CA 1
ATOM 2398 C C . TYR A 1 294 ? -19.124 10.888 31.744 1.00 72.19 294 TYR A C 1
ATOM 2400 O O . TYR A 1 294 ? -20.222 10.434 32.063 1.00 72.19 294 TYR A O 1
ATOM 2408 N N . LEU A 1 295 ? -18.388 10.312 30.784 1.00 73.25 295 LEU A N 1
ATOM 2409 C CA . LEU A 1 295 ? -18.829 9.117 30.055 1.00 73.25 295 LEU A CA 1
ATOM 2410 C C . LEU A 1 295 ? -19.173 7.946 30.996 1.00 73.25 295 LEU A C 1
ATOM 2412 O O . LEU A 1 295 ? -20.270 7.404 30.860 1.00 73.25 295 LEU A O 1
ATOM 2416 N N . PRO A 1 296 ? -18.351 7.595 32.007 1.00 70.69 296 PRO A N 1
ATOM 2417 C CA . PRO A 1 296 ? -18.706 6.533 32.950 1.00 70.69 296 PRO A CA 1
ATOM 2418 C C . PRO A 1 296 ? -19.999 6.818 33.724 1.00 70.69 296 PRO A C 1
ATOM 2420 O O . PRO A 1 296 ? -20.789 5.915 33.993 1.00 70.69 296 PRO A O 1
ATOM 2423 N N . ILE A 1 297 ? -20.236 8.089 34.060 1.00 72.56 297 ILE A N 1
ATOM 2424 C CA . ILE A 1 297 ? -21.442 8.536 34.765 1.00 72.56 297 ILE A CA 1
ATOM 2425 C C . ILE A 1 297 ? -22.669 8.381 33.867 1.00 72.56 297 ILE A C 1
ATOM 2427 O O . ILE A 1 297 ? -23.699 7.879 34.318 1.00 72.56 297 ILE A O 1
ATOM 2431 N N . LEU A 1 298 ? -22.550 8.770 32.596 1.00 75.56 298 LEU A N 1
ATOM 2432 C CA . LEU A 1 298 ? -23.602 8.608 31.598 1.00 75.56 298 LEU A CA 1
ATOM 2433 C C . LEU A 1 298 ? -23.935 7.127 31.375 1.00 75.56 298 LEU A C 1
ATOM 2435 O O . LEU A 1 298 ? -25.108 6.761 31.397 1.00 75.56 298 LEU A O 1
ATOM 2439 N N . LEU A 1 299 ? -22.924 6.270 31.213 1.00 74.50 299 LEU A N 1
ATOM 2440 C CA . LEU A 1 299 ? -23.116 4.827 31.035 1.00 74.50 299 LEU A CA 1
ATOM 2441 C C . LEU A 1 299 ? -23.770 4.189 32.263 1.00 74.50 299 LEU A C 1
ATOM 2443 O O . LEU A 1 299 ? -24.724 3.425 32.122 1.00 74.50 299 LEU A O 1
ATOM 2447 N N . ASN A 1 300 ? -23.324 4.555 33.470 1.00 75.12 300 ASN A N 1
ATOM 2448 C CA . ASN A 1 300 ? -23.964 4.111 34.705 1.00 75.12 300 ASN A CA 1
ATOM 2449 C C . ASN A 1 300 ? -25.435 4.550 34.761 1.00 75.12 300 ASN A C 1
ATOM 2451 O O . ASN A 1 300 ? -26.313 3.745 35.063 1.00 75.12 300 ASN A O 1
ATOM 2455 N N . PHE A 1 301 ? -25.726 5.809 34.424 1.00 77.94 301 PHE A N 1
ATOM 2456 C CA . PHE A 1 301 ? -27.097 6.308 34.375 1.00 77.94 301 PHE A CA 1
ATOM 2457 C C . PHE A 1 301 ? -27.963 5.502 33.399 1.00 77.94 301 PHE A C 1
ATOM 2459 O O . PHE A 1 301 ? -29.063 5.089 33.766 1.00 77.94 301 PHE A O 1
ATOM 2466 N N . ILE A 1 302 ? -27.462 5.235 32.188 1.00 78.75 302 ILE A N 1
ATOM 2467 C CA . ILE A 1 302 ? -28.168 4.441 31.172 1.00 78.75 302 ILE A CA 1
ATOM 2468 C C . ILE A 1 302 ? -28.444 3.026 31.689 1.00 78.75 302 ILE A C 1
ATOM 2470 O O . ILE A 1 302 ? -29.579 2.561 31.577 1.00 78.75 302 ILE A O 1
ATOM 2474 N N . ALA A 1 303 ? -27.458 2.359 32.293 1.00 76.94 303 ALA A N 1
ATOM 2475 C CA . ALA A 1 303 ? -27.623 1.015 32.846 1.00 76.94 303 ALA A CA 1
ATOM 2476 C C . ALA A 1 303 ? -28.666 0.992 33.976 1.00 76.94 303 ALA A C 1
ATOM 2478 O O . ALA A 1 303 ? -29.623 0.220 33.936 1.00 76.94 303 ALA A O 1
ATOM 2479 N N . VAL A 1 304 ? -28.545 1.899 34.949 1.00 82.38 304 VAL A N 1
ATOM 2480 C CA . VAL A 1 304 ? -29.472 2.011 36.087 1.00 82.38 304 VAL A CA 1
ATOM 2481 C C . VAL A 1 304 ? -30.896 2.315 35.623 1.00 82.38 304 VAL A C 1
ATOM 2483 O O . VAL A 1 304 ? -31.845 1.701 36.121 1.00 82.38 304 VAL A O 1
ATOM 2486 N N . ALA A 1 305 ? -31.057 3.232 34.665 1.00 83.12 305 ALA A N 1
ATOM 2487 C CA . ALA A 1 305 ? -32.351 3.576 34.088 1.00 83.12 305 ALA A CA 1
ATOM 2488 C C . ALA A 1 305 ? -32.954 2.397 33.311 1.00 83.12 305 ALA A C 1
ATOM 2490 O O . ALA A 1 305 ? -34.135 2.099 33.484 1.00 83.12 305 ALA A O 1
ATOM 2491 N N . SER A 1 306 ? -32.150 1.692 32.512 1.00 83.06 306 SER A N 1
ATOM 2492 C CA . SER A 1 306 ? -32.592 0.524 31.739 1.00 83.06 306 SER A CA 1
ATOM 2493 C C . SER A 1 306 ? -33.059 -0.603 32.657 1.00 83.06 306 SER A C 1
ATOM 2495 O O . SER A 1 306 ? -34.176 -1.100 32.498 1.00 83.06 306 SER A O 1
ATOM 2497 N N . VAL A 1 307 ? -32.269 -0.928 33.687 1.00 85.81 307 VAL A N 1
ATOM 2498 C CA . VAL A 1 307 ? -32.632 -1.918 34.709 1.00 85.81 307 VAL A CA 1
ATOM 2499 C C . VAL A 1 307 ? -33.889 -1.495 35.460 1.00 85.81 307 VAL A C 1
ATOM 2501 O O . VAL A 1 307 ? -34.783 -2.319 35.644 1.00 85.81 307 VAL A O 1
ATOM 2504 N N . TYR A 1 308 ? -34.011 -0.218 35.843 1.00 86.88 308 TYR A N 1
ATOM 2505 C CA . TYR A 1 308 ? -35.212 0.276 36.517 1.00 86.88 308 TYR A CA 1
ATOM 2506 C C . TYR A 1 308 ? -36.455 0.085 35.647 1.00 86.88 308 TYR A C 1
ATOM 2508 O O . TYR A 1 308 ? -37.446 -0.479 36.104 1.00 86.88 308 TYR A O 1
ATOM 2516 N N . LEU A 1 309 ? -36.410 0.548 34.394 1.00 88.38 309 LEU A N 1
ATOM 2517 C CA . LEU A 1 309 ? -37.544 0.503 33.472 1.00 88.38 309 LEU A CA 1
ATOM 2518 C C . LEU A 1 309 ? -37.948 -0.941 33.156 1.00 88.38 309 LEU A C 1
ATOM 2520 O O . LEU A 1 309 ? -39.138 -1.267 33.193 1.00 88.38 309 LEU A O 1
ATOM 2524 N N . LEU A 1 310 ? -36.972 -1.817 32.906 1.00 88.19 310 LEU A N 1
ATOM 2525 C CA . LEU A 1 310 ? -37.217 -3.229 32.632 1.00 88.19 310 LEU A CA 1
ATOM 2526 C C . LEU A 1 310 ? -37.784 -3.947 33.861 1.00 88.19 310 LEU A C 1
ATOM 2528 O O . LEU A 1 310 ? -38.826 -4.598 33.776 1.00 88.19 310 LEU A O 1
ATOM 2532 N N . ALA A 1 311 ? -37.159 -3.786 35.027 1.00 89.62 311 ALA A N 1
ATOM 2533 C CA . ALA A 1 311 ? -37.624 -4.420 36.253 1.00 89.62 311 ALA A CA 1
ATOM 2534 C C . ALA A 1 311 ? -38.968 -3.851 36.723 1.00 89.62 311 ALA A C 1
ATOM 2536 O O . ALA A 1 311 ? -39.780 -4.588 37.270 1.00 89.62 311 ALA A O 1
ATOM 2537 N N . ARG A 1 312 ? -39.259 -2.570 36.462 1.00 90.56 312 ARG A N 1
ATOM 2538 C CA . ARG A 1 312 ? -40.569 -1.967 36.745 1.00 90.56 312 ARG A CA 1
ATOM 2539 C C . ARG A 1 312 ? -41.667 -2.531 35.849 1.00 90.56 312 ARG A C 1
ATOM 2541 O O . ARG A 1 312 ? -42.810 -2.615 36.290 1.00 90.56 312 ARG A O 1
ATOM 2548 N N . LYS A 1 313 ? -41.324 -2.905 34.614 1.00 93.31 313 LYS A N 1
ATOM 2549 C CA . LYS A 1 313 ? -42.237 -3.560 33.673 1.00 93.31 313 LYS A CA 1
ATOM 2550 C C . LYS A 1 313 ? -42.508 -5.019 34.051 1.00 93.31 313 LYS A C 1
ATOM 2552 O O . LYS A 1 313 ? -43.622 -5.489 33.847 1.00 93.31 313 LYS A O 1
ATOM 2557 N N . LEU A 1 314 ? -41.505 -5.726 34.571 1.00 93.44 314 LEU A N 1
ATOM 2558 C CA . LEU A 1 314 ? -41.578 -7.168 34.842 1.00 93.44 314 LEU A CA 1
ATOM 2559 C C . LEU A 1 314 ? -41.940 -7.516 36.296 1.00 93.44 314 LEU A C 1
ATOM 2561 O O . LEU A 1 314 ? -42.468 -8.595 36.552 1.00 93.44 314 LEU A O 1
ATOM 2565 N N . TYR A 1 315 ? -41.667 -6.622 37.247 1.00 93.94 315 TYR A N 1
ATOM 2566 C CA . TYR A 1 315 ? -41.750 -6.884 38.684 1.00 93.94 315 TYR A CA 1
ATOM 2567 C C . TYR A 1 315 ? -42.337 -5.697 39.468 1.00 93.94 315 TYR A C 1
ATOM 2569 O O . TYR A 1 315 ? -42.823 -4.704 38.925 1.00 93.94 315 TYR A O 1
ATOM 2577 N N . THR A 1 316 ? -42.312 -5.800 40.800 1.00 93.19 316 THR A N 1
ATOM 2578 C CA . THR A 1 316 ? -42.770 -4.728 41.693 1.00 93.19 316 THR A CA 1
ATOM 2579 C C . THR A 1 316 ? -41.796 -3.550 41.722 1.00 93.19 316 THR A C 1
ATOM 2581 O O . THR A 1 316 ? -40.599 -3.696 41.483 1.00 93.19 316 THR A O 1
ATOM 2584 N N . GLU A 1 317 ? -42.293 -2.373 42.108 1.00 89.56 317 GLU A N 1
ATOM 2585 C CA . GLU A 1 317 ? -41.474 -1.162 42.280 1.00 89.56 317 GLU A CA 1
ATOM 2586 C C . GLU A 1 317 ? -40.286 -1.380 43.220 1.00 89.56 317 GLU A C 1
ATOM 2588 O O . GLU A 1 317 ? -39.194 -0.868 42.989 1.00 89.56 317 GLU A O 1
ATOM 2593 N N . ARG A 1 318 ? -40.503 -2.173 44.275 1.00 90.31 318 ARG A N 1
ATOM 2594 C CA . ARG A 1 318 ? -39.478 -2.487 45.267 1.00 90.31 318 ARG A CA 1
ATOM 2595 C C . ARG A 1 318 ? -38.348 -3.310 44.655 1.00 90.31 318 ARG A C 1
ATOM 2597 O O . ARG A 1 318 ? -37.190 -3.019 44.928 1.00 90.31 318 ARG A O 1
ATOM 2604 N N . ILE A 1 319 ? -38.685 -4.300 43.827 1.00 88.81 319 ILE A N 1
ATOM 2605 C CA . ILE A 1 319 ? -37.695 -5.112 43.108 1.00 88.81 319 ILE A CA 1
ATOM 2606 C C . ILE A 1 319 ? -36.937 -4.233 42.117 1.00 88.81 319 ILE A C 1
ATOM 2608 O O . ILE A 1 319 ? -35.714 -4.229 42.149 1.00 88.81 319 ILE A O 1
ATOM 2612 N N . ALA A 1 320 ? -37.645 -3.420 41.329 1.00 87.00 320 ALA A N 1
ATOM 2613 C CA . ALA A 1 320 ? -37.017 -2.514 40.373 1.00 87.00 320 ALA A CA 1
ATOM 2614 C C . ALA A 1 320 ? -35.997 -1.582 41.033 1.00 87.00 320 ALA A C 1
ATOM 2616 O O . ALA A 1 320 ? -34.887 -1.418 40.538 1.00 87.00 320 ALA A O 1
ATOM 2617 N N . LEU A 1 321 ? -36.339 -1.032 42.197 1.00 86.75 321 LEU A N 1
ATOM 2618 C CA . LEU A 1 321 ? -35.445 -0.153 42.933 1.00 86.75 321 LEU A CA 1
ATOM 2619 C C . LEU A 1 321 ? -34.221 -0.870 43.504 1.00 86.75 321 LEU A C 1
ATOM 2621 O O . LEU A 1 321 ? -33.113 -0.348 43.412 1.00 86.75 321 LEU A O 1
ATOM 2625 N N . ILE A 1 322 ? -34.414 -2.050 44.095 1.00 86.88 322 ILE A N 1
ATOM 2626 C CA . ILE A 1 322 ? -33.304 -2.846 44.629 1.00 86.88 322 ILE A CA 1
ATOM 2627 C C . ILE A 1 322 ? -32.357 -3.238 43.492 1.00 86.88 322 ILE A C 1
ATOM 2629 O O . ILE A 1 322 ? -31.150 -3.056 43.632 1.00 86.88 322 ILE A O 1
ATOM 2633 N N . SER A 1 323 ? -32.890 -3.693 42.354 1.00 85.94 323 SER A N 1
ATOM 2634 C CA . SER A 1 323 ? -32.100 -4.014 41.163 1.00 85.94 323 SER A CA 1
ATOM 2635 C C . SER A 1 323 ? -31.300 -2.808 40.675 1.00 85.94 323 SER A C 1
ATOM 2637 O O . SER A 1 323 ? -30.096 -2.927 40.497 1.00 85.94 323 SER A O 1
ATOM 2639 N N . SER A 1 324 ? -31.916 -1.628 40.556 1.00 85.88 324 SER A N 1
ATOM 2640 C CA . SER A 1 324 ? -31.221 -0.395 40.159 1.00 85.88 324 SER A CA 1
ATOM 2641 C C . SER A 1 324 ? -30.108 0.024 41.120 1.00 85.88 324 SER A C 1
ATOM 2643 O O . SER A 1 324 ? -29.057 0.476 40.671 1.00 85.88 324 SER A O 1
ATOM 2645 N N . ILE A 1 325 ? -30.314 -0.131 42.434 1.00 84.19 325 ILE A N 1
ATOM 2646 C CA . ILE A 1 325 ? -29.277 0.140 43.440 1.00 84.19 325 ILE A CA 1
ATOM 2647 C C . ILE A 1 325 ? -28.110 -0.827 43.255 1.00 84.19 325 ILE A C 1
ATOM 2649 O O . ILE A 1 325 ? -26.969 -0.381 43.167 1.00 84.19 325 ILE A O 1
ATOM 2653 N N . ILE A 1 326 ? -28.389 -2.130 43.159 1.00 84.06 326 ILE A N 1
ATOM 2654 C CA . ILE A 1 326 ? -27.356 -3.153 42.962 1.00 84.06 326 ILE A CA 1
ATOM 2655 C C . ILE A 1 326 ? -26.580 -2.866 41.677 1.00 84.06 326 ILE A C 1
ATOM 2657 O O . ILE A 1 326 ? -25.359 -2.773 41.735 1.00 84.06 326 ILE A O 1
ATOM 2661 N N . THR A 1 327 ? -27.267 -2.622 40.558 1.00 83.38 327 THR A N 1
ATOM 2662 C CA . THR A 1 327 ? -26.635 -2.259 39.284 1.00 83.38 327 THR A CA 1
ATOM 2663 C C . THR A 1 327 ? -25.745 -1.035 39.428 1.00 83.38 327 THR A C 1
ATOM 2665 O O . THR A 1 327 ? -24.614 -1.081 38.961 1.00 83.38 327 THR A O 1
ATOM 2668 N N . SER A 1 328 ? -26.198 0.027 40.106 1.00 80.62 328 SER A N 1
ATOM 2669 C CA . SER A 1 328 ? -25.373 1.221 40.309 1.00 80.62 328 SER A CA 1
ATOM 2670 C C . SER A 1 328 ? -24.123 0.930 41.137 1.00 80.62 328 SER A C 1
ATOM 2672 O O . SER A 1 328 ? -23.061 1.455 40.832 1.00 80.62 328 SER A O 1
ATOM 2674 N N . PHE A 1 329 ? -24.219 0.144 42.212 1.00 76.62 329 PHE A N 1
ATOM 2675 C CA . PHE A 1 329 ? -23.049 -0.177 43.036 1.00 76.62 329 PHE A CA 1
ATOM 2676 C C . PHE A 1 329 ? -22.089 -1.125 42.316 1.00 76.62 329 PHE A C 1
ATOM 2678 O O . PHE A 1 329 ? -20.876 -0.940 42.403 1.00 76.62 329 PHE A O 1
ATOM 2685 N N . SER A 1 330 ? -22.617 -2.103 41.581 1.00 75.62 330 SER A N 1
ATOM 2686 C CA . SER A 1 330 ? -21.826 -3.024 40.769 1.00 75.62 330 SER A CA 1
ATOM 2687 C C . SER A 1 330 ? -21.120 -2.292 39.634 1.00 75.62 330 SER A C 1
ATOM 2689 O O . SER A 1 330 ? -19.910 -2.430 39.507 1.00 75.62 330 SER A O 1
ATOM 2691 N N . SER A 1 331 ? -21.819 -1.453 38.867 1.00 70.62 331 SER A N 1
ATOM 2692 C CA . SER A 1 331 ? -21.218 -0.680 37.775 1.00 70.62 331 SER A CA 1
ATOM 2693 C C . SER A 1 331 ? -20.098 0.229 38.285 1.00 70.62 331 SER A C 1
ATOM 2695 O O . SER A 1 331 ? -19.017 0.238 37.709 1.00 70.62 331 SER A O 1
ATOM 2697 N N . LEU A 1 332 ? -20.299 0.925 39.408 1.00 70.12 332 LEU A N 1
ATOM 2698 C CA . LEU A 1 332 ? -19.275 1.763 40.036 1.00 70.12 332 LEU A CA 1
ATOM 2699 C C . LEU A 1 332 ? -18.106 0.948 40.574 1.00 70.12 332 LEU A C 1
ATOM 2701 O O . LEU A 1 332 ? -16.958 1.329 40.376 1.00 70.12 332 LEU A O 1
ATOM 2705 N N . GLY A 1 333 ? -18.384 -0.176 41.235 1.00 65.31 333 GLY A N 1
ATOM 2706 C CA . GLY A 1 333 ? -17.353 -1.085 41.721 1.00 65.31 333 GLY A CA 1
ATOM 2707 C C . GLY A 1 333 ? -16.474 -1.583 40.580 1.00 65.31 333 GLY A C 1
ATOM 2708 O O . GLY A 1 333 ? -15.253 -1.587 40.700 1.00 65.31 333 GLY A O 1
ATOM 2709 N N . ILE A 1 334 ? -17.076 -1.921 39.440 1.00 63.88 334 ILE A N 1
ATOM 2710 C CA . ILE A 1 334 ? -16.334 -2.367 38.266 1.00 63.88 334 ILE A CA 1
ATOM 2711 C C . ILE A 1 334 ? -15.615 -1.187 37.589 1.00 63.88 334 ILE A C 1
ATOM 2713 O O . ILE A 1 334 ? -14.459 -1.336 37.215 1.00 63.88 334 ILE A O 1
ATOM 2717 N N . LEU A 1 335 ? -16.203 0.010 37.529 1.00 63.19 335 LEU A N 1
ATOM 2718 C CA . LEU A 1 335 ? -15.503 1.222 37.078 1.00 63.19 335 LEU A CA 1
ATOM 2719 C C . LEU A 1 335 ? -14.259 1.538 37.925 1.00 63.19 335 LEU A C 1
ATOM 2721 O O . LEU A 1 335 ? -13.265 2.009 37.386 1.00 63.19 335 LEU A O 1
ATOM 2725 N N . ILE A 1 336 ? -14.294 1.263 39.232 1.00 60.03 336 ILE A N 1
ATOM 2726 C CA . ILE A 1 336 ? -13.156 1.443 40.148 1.00 60.03 336 ILE A CA 1
ATOM 2727 C C . ILE A 1 336 ? -12.125 0.317 39.979 1.00 60.03 336 ILE A C 1
ATOM 2729 O O . ILE A 1 336 ? -10.927 0.580 39.945 1.00 60.03 336 ILE A O 1
ATOM 2733 N N . LEU A 1 337 ? -12.568 -0.938 39.870 1.00 56.97 337 LEU A N 1
ATOM 2734 C CA . LEU A 1 337 ? -11.678 -2.095 39.700 1.00 56.97 337 LEU A CA 1
ATOM 2735 C C . LEU A 1 337 ? -10.959 -2.074 38.347 1.00 56.97 337 LEU A C 1
ATOM 2737 O O . LEU A 1 337 ? -9.789 -2.433 38.255 1.00 56.97 337 LEU A O 1
ATOM 2741 N N . TYR A 1 338 ? -11.659 -1.620 37.313 1.00 55.97 338 TYR A N 1
ATOM 2742 C CA . TYR A 1 338 ? -11.170 -1.502 35.948 1.00 55.97 338 TYR A CA 1
ATOM 2743 C C . TYR A 1 338 ? -10.959 -0.040 35.565 1.00 55.97 338 TYR A C 1
ATOM 2745 O O . TYR A 1 338 ? -11.135 0.298 34.395 1.00 55.97 338 TYR A O 1
ATOM 2753 N N . SER A 1 339 ? -10.566 0.818 36.523 1.00 50.84 339 SER A N 1
ATOM 2754 C CA . SER A 1 339 ? -10.350 2.277 36.392 1.00 50.84 339 SER A CA 1
ATOM 2755 C C . SER A 1 339 ? -9.234 2.684 35.414 1.00 50.84 339 SER A C 1
ATOM 2757 O O . SER A 1 339 ? -8.575 3.711 35.578 1.00 50.84 339 SER A O 1
ATOM 2759 N N . ARG A 1 340 ? -8.966 1.821 34.443 1.00 53.78 340 ARG A N 1
ATOM 2760 C CA . ARG A 1 340 ? -7.995 1.863 33.367 1.00 53.78 340 ARG A CA 1
ATOM 2761 C C . ARG A 1 340 ? -8.591 1.060 32.199 1.00 53.78 340 ARG A C 1
ATOM 2763 O O . ARG A 1 340 ? -8.079 0.000 31.872 1.00 53.78 340 ARG A O 1
ATOM 2770 N N . GLY A 1 341 ? -9.730 1.522 31.675 1.00 47.59 341 GLY A N 1
ATOM 2771 C CA . GLY A 1 341 ? -10.247 1.246 30.327 1.00 47.59 341 GLY A CA 1
ATOM 2772 C C . GLY A 1 341 ? -10.989 -0.046 29.986 1.00 47.59 341 GLY A C 1
ATOM 2773 O O . GLY A 1 341 ? -11.316 -0.228 28.823 1.00 47.59 341 GLY A O 1
ATOM 2774 N N . MET A 1 342 ? -11.337 -0.910 30.939 1.00 50.50 342 MET A N 1
ATOM 2775 C CA . MET A 1 342 ? -12.264 -2.036 30.672 1.00 50.50 342 MET A CA 1
ATOM 2776 C C . MET A 1 342 ? -13.729 -1.715 31.048 1.00 50.50 342 MET A C 1
ATOM 2778 O O . MET A 1 342 ? -14.571 -2.608 31.173 1.00 50.50 342 MET A O 1
ATOM 2782 N N . ALA A 1 343 ? -14.048 -0.429 31.234 1.00 47.78 343 ALA A N 1
ATOM 2783 C CA . ALA A 1 343 ? -15.371 0.069 31.626 1.00 47.78 343 ALA A CA 1
ATOM 2784 C C . ALA A 1 343 ? -16.509 -0.351 30.668 1.00 47.78 343 ALA A C 1
ATOM 2786 O O . ALA A 1 343 ? -17.678 -0.394 31.065 1.00 47.78 343 ALA A O 1
ATOM 2787 N N . ASP A 1 344 ? -16.165 -0.700 29.432 1.00 51.44 344 ASP A N 1
ATOM 2788 C CA . ASP A 1 344 ? -17.092 -1.061 28.363 1.00 51.44 344 ASP A CA 1
ATOM 2789 C C . ASP A 1 344 ? -17.791 -2.400 28.665 1.00 51.44 344 ASP A C 1
ATOM 2791 O O . ASP A 1 344 ? -19.013 -2.506 28.575 1.00 51.44 344 ASP A O 1
ATOM 2795 N N . TYR A 1 345 ? -17.050 -3.403 29.151 1.00 49.94 345 TYR A N 1
ATOM 2796 C CA . TYR A 1 345 ? -17.619 -4.700 29.548 1.00 49.94 345 TYR A CA 1
ATOM 2797 C C . TYR A 1 345 ? -18.313 -4.636 30.909 1.00 49.94 345 TYR A C 1
ATOM 2799 O O . TYR A 1 345 ? -19.305 -5.322 31.151 1.00 49.94 345 TYR A O 1
ATOM 2807 N N . ALA A 1 346 ? -17.812 -3.780 31.793 1.00 44.03 346 ALA A N 1
ATOM 2808 C CA . ALA A 1 346 ? -18.302 -3.578 33.149 1.00 44.03 346 ALA A CA 1
ATOM 2809 C C . ALA A 1 346 ? -19.738 -3.061 33.233 1.00 44.03 346 ALA A C 1
ATOM 2811 O O . ALA A 1 346 ? -20.508 -3.458 34.102 1.00 44.03 346 ALA A O 1
ATOM 2812 N N . SER A 1 347 ? -20.066 -2.121 32.350 1.00 46.16 347 SER A N 1
ATOM 2813 C CA . SER A 1 347 ? -21.348 -1.424 32.355 1.00 46.16 347 SER A CA 1
ATOM 2814 C C . SER A 1 347 ? -22.358 -2.075 31.407 1.00 46.16 347 SER A C 1
ATOM 2816 O O . SER A 1 347 ? -23.548 -2.068 31.716 1.00 46.16 347 SER A O 1
ATOM 2818 N N . MET A 1 348 ? -21.899 -2.723 30.326 1.00 46.56 348 MET A N 1
ATOM 2819 C CA . MET A 1 348 ? -22.760 -3.506 29.429 1.00 46.56 348 MET A CA 1
ATOM 2820 C C . MET A 1 348 ? -23.135 -4.889 29.970 1.00 46.56 348 MET A C 1
ATOM 2822 O O . MET A 1 348 ? -24.204 -5.376 29.636 1.00 46.56 348 MET A O 1
ATOM 2826 N N . SER A 1 349 ? -22.330 -5.520 30.832 1.00 40.59 349 SER A N 1
ATOM 2827 C CA . SER A 1 349 ? -22.674 -6.837 31.409 1.00 40.59 349 SER A CA 1
ATOM 2828 C C . SER A 1 349 ? -23.885 -6.823 32.359 1.00 40.59 349 SER A C 1
ATOM 2830 O O . SER A 1 349 ? -24.343 -7.887 32.773 1.00 40.59 349 SER A O 1
ATOM 2832 N N . PHE A 1 350 ? -24.424 -5.641 32.683 1.00 35.66 350 PHE A N 1
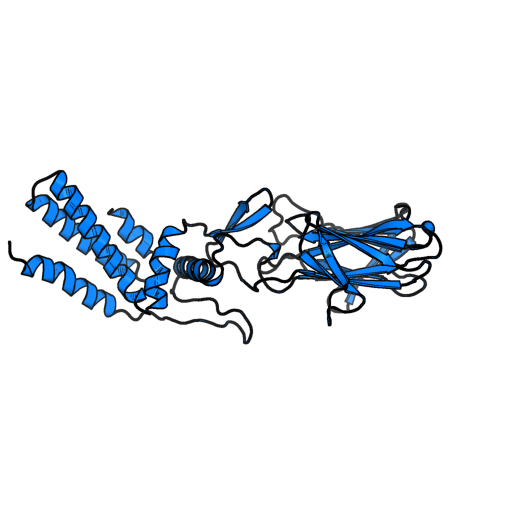ATOM 2833 C CA . PHE A 1 350 ? -25.619 -5.465 33.519 1.00 35.66 350 PHE A CA 1
ATOM 2834 C C . PHE A 1 350 ? -26.806 -4.800 32.799 1.00 35.66 350 PHE A C 1
ATOM 2836 O O . PHE A 1 350 ? -27.829 -4.566 33.449 1.00 35.66 350 PHE A O 1
ATOM 2843 N N . ALA A 1 351 ? -26.677 -4.486 31.505 1.00 34.50 351 ALA A N 1
ATOM 2844 C CA . ALA A 1 351 ? -27.785 -4.085 30.633 1.00 34.50 351 ALA A CA 1
ATOM 2845 C C . ALA A 1 351 ? -28.275 -5.305 29.845 1.00 34.50 351 ALA A C 1
ATOM 2847 O O . ALA A 1 351 ? -29.512 -5.441 29.703 1.00 34.50 351 ALA A O 1
#

pLDDT: mean 81.95, std 15.96, range [34.5, 98.56]

Secondary structure (DSSP, 8-state):
--HHHHHHHHHHHHHHHTTS-----EE-SSTTS--EE--SSSHHHHHHHHHHHHHHHH--SEEEGGGBSSPEEEEEEEEE-SSGGG-BEEEEEEPPPS-TTS---EEEEEEEE-TTS-B-TT-EEEEEETTEEEEEEE--TTSEEEEEEEPSSEEEEEE--SSS-EEEEEES--GGG-PPEEEEEEEEEESSEEEEEEEEEESSS-S-TT-EEEESSS-SS-SEE--TTSEEEEEEETT-EEEEEEEEE----B-PPTTEEEEEETTEEEEEESS-THHHHHHHHHHHTT-GGGHHHHHHHHHHHHHHHHHHHHS-HHHHHHHHHHHHHHHHHHHHHTTTT-HHHHHHTT-